Protein AF-A0A964G4H8-F1 (afdb_monomer_lite)

Foldseek 3Di:
DDDDDDDDDDDDDDDDDDDDDDDDDDDDDDDDDDDDDDPDDDPDPPPPPPDPPVVVVVVVVVVVVQVLQLLLLVLLVCLQVVLQVDGPVVDPDDSVSSNVVVCCLCPVDPVSVVVNVVLVVVLVVVLVVVLVVVVVVVVVVVVVVVVVVVVVVVVPPDDDPVPVVPVVVVVVVVPCPPDCVVVVVSVVVSVCSSVVSSSVSSNVSSNVNSNVLSLCCLAPPHPFDFDDDDADPVQDQDAADPVDRVDQDDSPPDDDDDAPVVVVVRSVDDCQDDDDPPWGFTKGFPDDDPQKTKIWTRDTPVLSVDSSRGTKIWIWGNDPVSRIDTDIDDDHDDPDD

Structure (mmCIF, N/CA/C/O backbone):
data_AF-A0A964G4H8-F1
#
_entry.id   AF-A0A964G4H8-F1
#
loop_
_atom_site.group_PDB
_atom_site.id
_atom_site.type_symbol
_atom_site.label_atom_id
_atom_site.label_alt_id
_atom_site.label_comp_id
_atom_site.label_asym_id
_atom_site.label_entity_id
_atom_site.label_seq_id
_atom_site.pdbx_PDB_ins_code
_atom_site.Cartn_x
_atom_site.Cartn_y
_atom_site.Cartn_z
_atom_site.occupancy
_atom_site.B_iso_or_equiv
_atom_site.auth_seq_id
_atom_site.auth_comp_id
_atom_site.auth_asym_id
_atom_site.auth_atom_id
_atom_site.pdbx_PDB_model_num
ATOM 1 N N . MET A 1 1 ? -18.148 -53.400 -37.994 1.00 43.09 1 MET A N 1
ATOM 2 C CA . MET A 1 1 ? -17.231 -53.267 -39.145 1.00 43.09 1 MET A CA 1
ATOM 3 C C . MET A 1 1 ? -17.940 -52.413 -40.179 1.00 43.09 1 MET A C 1
ATOM 5 O O . MET A 1 1 ? -18.846 -52.897 -40.838 1.00 43.09 1 MET A O 1
ATOM 9 N N . THR A 1 2 ? -17.625 -51.124 -40.214 1.00 41.38 2 THR A N 1
ATOM 10 C CA . THR A 1 2 ? -18.296 -50.111 -41.040 1.00 41.38 2 THR A CA 1
ATOM 11 C C . THR A 1 2 ? -17.254 -49.533 -41.990 1.00 41.38 2 THR A C 1
ATOM 13 O O . THR A 1 2 ? -16.247 -48.987 -41.548 1.00 41.38 2 THR A O 1
ATOM 16 N N . ALA A 1 3 ? -17.458 -49.755 -43.289 1.00 43.81 3 ALA A N 1
ATOM 17 C CA . ALA A 1 3 ? -16.553 -49.353 -44.357 1.00 43.81 3 ALA A CA 1
ATOM 18 C C . ALA A 1 3 ? -16.716 -47.858 -44.678 1.00 43.81 3 ALA A C 1
ATOM 20 O O . ALA A 1 3 ? -17.837 -47.372 -44.819 1.00 43.81 3 ALA A O 1
ATOM 21 N N . PHE A 1 4 ? -15.598 -47.142 -44.800 1.00 47.53 4 PHE A N 1
ATOM 22 C CA . PHE A 1 4 ? -15.561 -45.757 -45.272 1.00 47.53 4 PHE A CA 1
ATOM 23 C C . PHE A 1 4 ? -15.594 -45.717 -46.810 1.00 47.53 4 PHE A C 1
ATOM 25 O O . PHE A 1 4 ? -14.901 -46.521 -47.438 1.00 47.53 4 PHE A O 1
ATOM 32 N N . PRO A 1 5 ? -16.350 -44.797 -47.438 1.00 59.66 5 PRO A N 1
ATOM 33 C CA . PRO A 1 5 ? -16.349 -44.650 -48.887 1.00 59.66 5 PRO A CA 1
ATOM 34 C C . PRO A 1 5 ? -15.117 -43.875 -49.380 1.00 59.66 5 PRO A C 1
ATOM 36 O O . PRO A 1 5 ? -14.653 -42.918 -48.760 1.00 59.66 5 PRO A O 1
ATOM 39 N N . GLN A 1 6 ? -14.602 -44.319 -50.523 1.00 55.12 6 GLN A N 1
ATOM 40 C CA . GLN A 1 6 ? -13.431 -43.794 -51.221 1.00 55.12 6 GLN A CA 1
ATOM 41 C C . GLN A 1 6 ? -13.786 -42.511 -52.008 1.00 55.12 6 GLN A C 1
ATOM 43 O O . GLN A 1 6 ? -14.825 -42.494 -52.669 1.00 55.12 6 GLN A O 1
ATOM 48 N N . PRO A 1 7 ? -12.956 -41.449 -51.989 1.00 61.34 7 PRO A N 1
ATOM 49 C CA . PRO A 1 7 ? -13.223 -40.237 -52.759 1.00 61.34 7 PRO A CA 1
ATOM 50 C C . PRO A 1 7 ? -12.843 -40.374 -54.242 1.00 61.34 7 PRO A C 1
ATOM 52 O O . PRO A 1 7 ? -11.805 -40.934 -54.598 1.00 61.34 7 PRO A O 1
ATOM 55 N N . THR A 1 8 ? -13.704 -39.830 -55.101 1.00 62.97 8 THR A N 1
ATOM 56 C CA . THR A 1 8 ? -13.590 -39.780 -56.567 1.00 62.97 8 THR A CA 1
ATOM 57 C C . THR A 1 8 ? -12.589 -38.700 -57.015 1.00 62.97 8 THR A C 1
ATOM 59 O O . THR A 1 8 ? -12.595 -37.607 -56.445 1.00 62.97 8 THR A O 1
ATOM 62 N N . PRO A 1 9 ? -11.749 -38.941 -58.041 1.00 60.59 9 PRO A N 1
ATOM 63 C CA . PRO A 1 9 ? -10.803 -37.941 -58.539 1.00 60.59 9 PRO A CA 1
ATOM 64 C C . PRO A 1 9 ? -11.481 -36.807 -59.327 1.00 60.59 9 PRO A C 1
ATOM 66 O O . PRO A 1 9 ? -12.397 -37.026 -60.119 1.00 60.59 9 PRO A O 1
ATOM 69 N N . GLN A 1 10 ? -10.988 -35.587 -59.110 1.00 60.78 10 GLN A N 1
ATOM 70 C CA . GLN A 1 10 ? -11.439 -34.342 -59.737 1.00 60.78 10 GLN A CA 1
ATOM 71 C C . GLN A 1 10 ? -10.774 -34.143 -61.121 1.00 60.78 10 GLN A C 1
ATOM 73 O O . GLN A 1 10 ? -9.568 -34.371 -61.242 1.00 60.78 10 GLN A O 1
ATOM 78 N N . PRO A 1 11 ? -11.509 -33.710 -62.167 1.00 60.38 11 PRO A N 1
ATOM 79 C CA . PRO A 1 11 ? -10.955 -33.544 -63.511 1.00 60.38 11 PRO A CA 1
ATOM 80 C C . PRO A 1 11 ? -10.082 -32.287 -63.655 1.00 60.38 11 PRO A C 1
ATOM 82 O O . PRO A 1 11 ? -10.384 -31.220 -63.119 1.00 60.38 11 PRO A O 1
ATOM 85 N N . THR A 1 12 ? -8.993 -32.429 -64.412 1.00 64.25 12 THR A N 1
ATOM 86 C CA . THR A 1 12 ? -8.020 -31.379 -64.747 1.00 64.25 12 THR A CA 1
ATOM 87 C C . THR A 1 12 ? -8.597 -30.398 -65.782 1.00 64.25 12 THR A C 1
ATOM 89 O O . THR A 1 12 ? -9.190 -30.852 -66.762 1.00 64.25 12 THR A O 1
ATOM 92 N N . PRO A 1 13 ? -8.428 -29.071 -65.621 1.00 63.78 13 PRO A N 1
ATOM 93 C CA . PRO A 1 13 ? -8.881 -28.104 -66.618 1.00 63.78 13 PRO A CA 1
ATOM 94 C C . PRO A 1 13 ? -7.993 -28.107 -67.882 1.00 63.78 13 PRO A C 1
ATOM 96 O O . PRO A 1 13 ? -6.787 -28.352 -67.784 1.00 63.78 13 PRO A O 1
ATOM 99 N N . PRO A 1 14 ? -8.569 -27.828 -69.068 1.00 67.31 14 PRO A N 1
ATOM 100 C CA . PRO A 1 14 ? -7.847 -27.820 -70.338 1.00 67.31 14 PRO A CA 1
ATOM 101 C C . PRO A 1 14 ? -6.932 -26.588 -70.502 1.00 67.31 14 PRO A C 1
ATOM 103 O O . PRO A 1 14 ? -7.185 -25.543 -69.898 1.00 67.31 14 PRO A O 1
ATOM 106 N N . PRO A 1 15 ? -5.877 -26.690 -71.334 1.00 63.66 15 PRO A N 1
ATOM 107 C CA . PRO A 1 15 ? -4.896 -25.627 -71.529 1.00 63.66 15 PRO A CA 1
ATOM 108 C C . PRO A 1 15 ? -5.442 -24.443 -72.342 1.00 63.66 15 PRO A C 1
ATOM 110 O O . PRO A 1 15 ? -6.156 -24.610 -73.331 1.00 63.66 15 PRO A O 1
ATOM 113 N N . THR A 1 16 ? -5.049 -23.237 -71.932 1.00 61.00 16 THR A N 1
ATOM 114 C CA . THR A 1 16 ? -5.379 -21.958 -72.576 1.00 61.00 16 THR A CA 1
ATOM 115 C C . THR A 1 16 ? -4.636 -21.794 -73.914 1.00 61.00 16 THR A C 1
ATOM 117 O O . THR A 1 16 ? -3.432 -22.058 -73.963 1.00 61.00 16 THR A O 1
ATOM 120 N N . PRO A 1 17 ? -5.297 -21.337 -74.997 1.00 65.00 17 PRO A N 1
ATOM 121 C CA . PRO A 1 17 ? -4.647 -21.117 -76.289 1.00 65.00 17 PRO A CA 1
ATOM 122 C C . PRO A 1 17 ? -3.724 -19.879 -76.295 1.00 65.00 17 PRO A C 1
ATOM 124 O O . PRO A 1 17 ? -3.947 -18.936 -75.531 1.00 65.00 17 PRO A O 1
ATOM 127 N N . PRO A 1 18 ? -2.691 -19.862 -77.161 1.00 63.22 18 PRO A N 1
ATOM 128 C CA . PRO A 1 18 ? -1.732 -18.764 -77.254 1.00 63.22 18 PRO A CA 1
ATOM 129 C C . PRO A 1 18 ? -2.338 -17.509 -77.912 1.00 63.22 18 PRO A C 1
ATOM 131 O O . PRO A 1 18 ? -3.202 -17.630 -78.784 1.00 63.22 18 PRO A O 1
ATOM 134 N N . PRO A 1 19 ? -1.883 -16.299 -77.535 1.00 60.91 19 PRO A N 1
ATOM 135 C CA . PRO A 1 19 ? -2.409 -15.053 -78.082 1.00 60.91 19 PRO A CA 1
ATOM 136 C C . PRO A 1 19 ? -1.949 -14.804 -79.527 1.00 60.91 19 PRO A C 1
ATOM 138 O O . PRO A 1 19 ? -0.783 -14.985 -79.880 1.00 60.91 19 PRO A O 1
ATOM 141 N N . THR A 1 20 ? -2.893 -14.348 -80.350 1.00 56.66 20 THR A N 1
ATOM 142 C CA . THR A 1 20 ? -2.717 -13.951 -81.753 1.00 56.66 20 THR A CA 1
ATOM 143 C C . THR A 1 20 ? -1.857 -12.678 -81.877 1.00 56.66 20 THR A C 1
ATOM 145 O O . THR A 1 20 ? -2.058 -11.748 -81.094 1.00 56.66 20 THR A O 1
ATOM 148 N N . PRO A 1 21 ? -0.938 -12.569 -82.859 1.00 53.28 21 PRO A N 1
ATOM 149 C CA . PRO A 1 21 ? -0.138 -11.361 -83.070 1.00 53.28 21 PRO A CA 1
ATOM 150 C C . PRO A 1 21 ? -0.993 -10.184 -83.559 1.00 53.28 21 PRO A C 1
ATOM 152 O O . PRO A 1 21 ? -1.740 -10.307 -84.530 1.00 53.28 21 PRO A O 1
ATOM 155 N N . GLN A 1 22 ? -0.856 -9.031 -82.906 1.00 55.59 22 GLN A N 1
ATOM 156 C CA . GLN A 1 22 ? -1.523 -7.788 -83.292 1.00 55.59 22 GLN A CA 1
ATOM 157 C C . GLN A 1 22 ? -0.728 -7.063 -84.407 1.00 55.59 22 GLN A C 1
ATOM 159 O O . GLN A 1 22 ? 0.499 -6.994 -84.308 1.00 55.59 22 GLN A O 1
ATOM 164 N N . PRO A 1 23 ? -1.375 -6.512 -85.458 1.00 50.28 23 PRO A N 1
ATOM 165 C CA . PRO A 1 23 ? -0.684 -5.828 -86.556 1.00 50.28 23 PRO A CA 1
ATOM 166 C C . PRO A 1 23 ? -0.070 -4.486 -86.134 1.00 50.28 23 PRO A C 1
ATOM 168 O O . PRO A 1 23 ? -0.660 -3.737 -85.354 1.00 50.28 23 PRO A O 1
ATOM 171 N N . ALA A 1 24 ? 1.095 -4.164 -86.701 1.00 51.47 24 ALA A N 1
ATOM 172 C CA . ALA A 1 24 ? 1.777 -2.888 -86.500 1.00 51.47 24 ALA A CA 1
ATOM 173 C C . ALA A 1 24 ? 1.015 -1.719 -87.169 1.00 51.47 24 ALA A C 1
ATOM 175 O O . ALA A 1 24 ? 0.569 -1.865 -88.311 1.00 51.47 24 ALA A O 1
ATOM 176 N N . PRO A 1 25 ? 0.881 -0.555 -86.505 1.00 58.12 25 PRO A N 1
ATOM 177 C CA . PRO A 1 25 ? 0.281 0.631 -87.109 1.00 58.12 25 PRO A CA 1
ATOM 178 C C . PRO A 1 25 ? 1.231 1.315 -88.121 1.00 58.12 25 PRO A C 1
ATOM 180 O O . PRO A 1 25 ? 2.452 1.254 -87.956 1.00 58.12 25 PRO A O 1
ATOM 183 N N . PRO A 1 26 ? 0.690 1.975 -89.166 1.00 53.94 26 PRO A N 1
ATOM 184 C CA . PRO A 1 26 ? 1.475 2.635 -90.211 1.00 53.94 26 PRO A CA 1
ATOM 185 C C . PRO A 1 26 ? 2.136 3.941 -89.720 1.00 53.94 26 PRO A C 1
ATOM 187 O O . PRO A 1 26 ? 1.652 4.558 -88.767 1.00 53.94 26 PRO A O 1
ATOM 190 N N . PRO A 1 27 ? 3.225 4.398 -90.371 1.00 45.75 27 PRO A N 1
ATOM 191 C CA . PRO A 1 27 ? 3.932 5.612 -89.976 1.00 45.75 27 PRO A CA 1
ATOM 192 C C . PRO A 1 27 ? 3.148 6.851 -90.425 1.00 45.75 27 PRO A C 1
ATOM 194 O O . PRO A 1 27 ? 2.775 6.956 -91.592 1.00 45.75 27 PRO A O 1
ATOM 197 N N . ASN A 1 28 ? 2.921 7.800 -89.512 1.00 39.62 28 ASN A N 1
ATOM 198 C CA . ASN A 1 28 ? 2.293 9.085 -89.834 1.00 39.62 28 ASN A CA 1
ATOM 199 C C . ASN A 1 28 ? 3.331 10.235 -89.787 1.00 39.62 28 ASN A C 1
ATOM 201 O O . ASN A 1 28 ? 4.285 10.142 -89.009 1.00 39.62 28 ASN A O 1
ATOM 205 N N . PRO A 1 29 ? 3.186 11.290 -90.619 1.00 42.12 29 PRO A N 1
ATOM 206 C CA . PRO A 1 29 ? 4.261 12.203 -91.003 1.00 42.12 29 PRO A CA 1
ATOM 207 C C . PRO A 1 29 ? 4.750 13.140 -89.902 1.00 42.12 29 PRO A C 1
ATOM 209 O O . PRO A 1 29 ? 4.007 13.598 -89.038 1.00 42.12 29 PRO A O 1
ATOM 212 N N . GLN A 1 30 ? 6.024 13.485 -90.044 1.00 44.84 30 GLN A N 1
ATOM 213 C CA . GLN A 1 30 ? 6.805 14.411 -89.239 1.00 44.84 30 GLN A CA 1
ATOM 214 C C . GLN A 1 30 ? 6.393 15.879 -89.484 1.00 44.84 30 GLN A C 1
ATOM 216 O O . GLN A 1 30 ? 6.485 16.344 -90.622 1.00 44.84 30 GLN A O 1
ATOM 221 N N . PRO A 1 31 ? 6.021 16.653 -88.446 1.00 43.47 31 PRO A N 1
ATOM 222 C CA . PRO A 1 31 ? 5.976 18.109 -88.522 1.00 43.47 31 PRO A CA 1
ATOM 223 C C . PRO A 1 31 ? 7.329 18.694 -88.096 1.00 43.47 31 PRO A C 1
ATOM 225 O O . PRO A 1 31 ? 7.793 18.508 -86.971 1.00 43.47 31 PRO A O 1
ATOM 228 N N . THR A 1 32 ? 7.974 19.412 -89.009 1.00 43.31 32 THR A N 1
ATOM 229 C CA . THR A 1 32 ? 9.133 20.268 -88.743 1.00 43.31 32 THR A CA 1
ATOM 230 C C . THR A 1 32 ? 8.711 21.510 -87.961 1.00 43.31 32 THR A C 1
ATOM 232 O O . THR A 1 32 ? 8.090 22.401 -88.535 1.00 43.31 32 THR A O 1
ATOM 235 N N . THR A 1 33 ? 9.119 21.617 -86.696 1.00 38.72 33 THR A N 1
ATOM 236 C CA . THR A 1 33 ? 9.224 22.904 -85.984 1.00 38.72 33 THR A CA 1
ATOM 237 C C . THR A 1 33 ? 10.392 22.881 -84.990 1.00 38.72 33 THR A C 1
ATOM 239 O O . THR A 1 33 ? 10.718 21.812 -84.470 1.00 38.72 33 THR A O 1
ATOM 242 N N . PRO A 1 34 ? 11.066 24.024 -84.757 1.00 40.84 34 PRO A N 1
ATOM 243 C CA . PRO A 1 34 ? 12.399 24.073 -84.167 1.00 40.84 34 PRO A CA 1
ATOM 244 C C . PRO A 1 34 ? 12.377 23.847 -82.655 1.00 40.84 34 PRO A C 1
ATOM 246 O O . PRO A 1 34 ? 11.532 24.374 -81.940 1.00 40.84 34 PRO A O 1
ATOM 249 N N . ASN A 1 35 ? 13.368 23.085 -82.209 1.00 43.56 35 ASN A N 1
ATOM 250 C CA . ASN A 1 35 ? 13.693 22.685 -80.846 1.00 43.56 35 ASN A CA 1
ATOM 251 C C . ASN A 1 35 ? 13.830 23.862 -79.851 1.00 43.56 35 ASN A C 1
ATOM 253 O O . ASN A 1 35 ? 14.761 24.658 -79.998 1.00 43.56 35 ASN A O 1
ATOM 257 N N . PRO A 1 36 ? 13.025 23.918 -78.773 1.00 41.53 36 PRO A N 1
ATOM 258 C CA . PRO A 1 36 ? 13.422 24.516 -77.512 1.00 41.53 36 PRO A CA 1
ATOM 259 C C . PRO A 1 36 ? 13.819 23.402 -76.530 1.00 41.53 36 PRO A C 1
ATOM 261 O O . PRO A 1 36 ? 13.024 22.550 -76.141 1.00 41.53 36 PRO A O 1
ATOM 264 N N . GLN A 1 37 ? 15.087 23.436 -76.145 1.00 44.84 37 GLN A N 1
ATOM 265 C CA . GLN A 1 37 ? 15.737 22.643 -75.106 1.00 44.84 37 GLN A CA 1
ATOM 266 C C . GLN A 1 37 ? 14.844 22.400 -73.863 1.00 44.84 37 GLN A C 1
ATOM 268 O O . GLN A 1 37 ? 14.446 23.369 -73.213 1.00 44.84 37 GLN A O 1
ATOM 273 N N . PRO A 1 38 ? 14.570 21.143 -73.455 1.00 42.31 38 PRO A N 1
ATOM 274 C CA . PRO A 1 38 ? 13.900 20.875 -72.188 1.00 42.31 38 PRO A CA 1
ATOM 275 C C . PRO A 1 38 ? 14.913 20.950 -71.039 1.00 42.31 38 PRO A C 1
ATOM 277 O O . PRO A 1 38 ? 15.735 20.055 -70.848 1.00 42.31 38 PRO A O 1
ATOM 280 N N . THR A 1 39 ? 14.847 22.003 -70.227 1.00 43.06 39 THR A N 1
ATOM 281 C CA . THR A 1 39 ? 15.345 21.954 -68.847 1.00 43.06 39 THR A CA 1
ATOM 282 C C . THR A 1 39 ? 14.354 21.152 -68.009 1.00 43.06 39 THR A C 1
ATOM 284 O O . THR A 1 39 ? 13.445 21.718 -67.407 1.00 43.06 39 THR A O 1
ATOM 287 N N . THR A 1 40 ? 14.490 19.828 -67.981 1.00 38.97 40 THR A N 1
ATOM 288 C CA . THR A 1 40 ? 13.854 18.998 -66.949 1.00 38.97 40 THR A CA 1
ATOM 289 C C . THR A 1 40 ? 14.626 19.158 -65.638 1.00 38.97 40 THR A C 1
ATOM 291 O O . THR A 1 40 ? 15.806 18.798 -65.597 1.00 38.97 40 THR A O 1
ATOM 294 N N . PRO A 1 41 ? 14.008 19.651 -64.549 1.00 43.59 41 PRO A N 1
ATOM 295 C CA . PRO A 1 41 ? 14.555 19.470 -63.216 1.00 43.59 41 PRO A CA 1
ATOM 296 C C . PRO A 1 41 ? 14.484 17.977 -62.897 1.00 43.59 41 PRO A C 1
ATOM 298 O O . PRO A 1 41 ? 13.420 17.364 -62.963 1.00 43.59 41 PRO A O 1
ATOM 301 N N . ASN A 1 42 ? 15.629 17.389 -62.574 1.00 41.16 42 ASN A N 1
ATOM 302 C CA . ASN A 1 42 ? 15.718 16.060 -61.991 1.00 41.16 42 ASN A CA 1
ATOM 303 C C . ASN A 1 42 ? 14.831 16.018 -60.724 1.00 41.16 42 ASN A C 1
ATOM 305 O O . ASN A 1 42 ? 15.093 16.812 -59.816 1.00 41.16 42 ASN A O 1
ATOM 309 N N . PRO A 1 43 ? 13.793 15.165 -60.613 1.00 45.44 43 PRO A N 1
ATOM 310 C CA . PRO A 1 43 ? 13.090 15.003 -59.352 1.00 45.44 43 PRO A CA 1
ATOM 311 C C . PRO A 1 43 ? 14.028 14.258 -58.404 1.00 45.44 43 PRO A C 1
ATOM 313 O O . PRO A 1 43 ? 14.175 13.038 -58.441 1.00 45.44 43 PRO A O 1
ATOM 316 N N . GLN A 1 44 ? 14.714 15.028 -57.569 1.00 48.09 44 GLN A N 1
ATOM 317 C CA . GLN A 1 44 ? 15.405 14.524 -56.397 1.00 48.09 44 GLN A CA 1
ATOM 318 C C . GLN A 1 44 ? 14.378 13.717 -55.581 1.00 48.09 44 GLN A C 1
ATOM 320 O O . GLN A 1 44 ? 13.290 14.242 -55.333 1.00 48.09 44 GLN A O 1
ATOM 325 N N . PRO A 1 45 ? 14.651 12.460 -55.186 1.00 46.00 45 PRO A N 1
ATOM 326 C CA . PRO A 1 45 ? 13.729 11.724 -54.337 1.00 46.00 45 PRO A CA 1
ATOM 327 C C . PRO A 1 45 ? 13.610 12.487 -53.020 1.00 46.00 45 PRO A C 1
ATOM 329 O O . PRO A 1 45 ? 14.538 12.514 -52.211 1.00 46.00 45 PRO A O 1
ATOM 332 N N . THR A 1 46 ? 12.476 13.150 -52.820 1.00 45.88 46 THR A N 1
ATOM 333 C CA . THR A 1 46 ? 12.060 13.649 -51.520 1.00 45.88 46 THR A CA 1
ATOM 334 C C . THR A 1 46 ? 11.876 12.425 -50.639 1.00 45.88 46 THR A C 1
ATOM 336 O O . THR A 1 46 ? 10.852 11.750 -50.681 1.00 45.88 46 THR A O 1
ATOM 339 N N . THR A 1 47 ? 12.901 12.103 -49.847 1.00 46.78 47 THR A N 1
ATOM 340 C CA . THR A 1 47 ? 12.723 11.327 -48.620 1.00 46.78 47 THR A CA 1
ATOM 341 C C . THR A 1 47 ? 11.519 11.928 -47.902 1.00 46.78 47 THR A C 1
ATOM 343 O O . THR A 1 47 ? 11.581 13.122 -47.587 1.00 46.78 47 THR A O 1
ATOM 346 N N . PRO A 1 48 ? 10.423 11.175 -47.684 1.00 50.12 48 PRO A N 1
ATOM 347 C CA . PRO A 1 48 ? 9.313 11.673 -46.897 1.00 50.12 48 PRO A CA 1
ATOM 348 C C . PRO A 1 48 ? 9.901 12.057 -45.549 1.00 50.12 48 PRO A C 1
ATOM 350 O O . PRO A 1 48 ? 10.456 11.210 -44.847 1.00 50.12 48 PRO A O 1
ATOM 353 N N . ASN A 1 49 ? 9.869 13.347 -45.234 1.00 51.56 49 ASN A N 1
ATOM 354 C CA . ASN A 1 49 ? 10.140 13.797 -43.885 1.00 51.56 49 ASN A CA 1
ATOM 355 C C . ASN A 1 49 ? 9.081 13.092 -43.025 1.00 51.56 49 ASN A C 1
ATOM 357 O O . ASN A 1 49 ? 7.897 13.293 -43.306 1.00 51.56 49 ASN A O 1
ATOM 361 N N . PRO A 1 50 ? 9.445 12.190 -42.097 1.00 61.44 50 PRO A N 1
ATOM 362 C CA . PRO A 1 50 ? 8.447 11.505 -41.298 1.00 61.44 50 PRO A CA 1
ATOM 363 C C . PRO A 1 50 ? 7.695 12.584 -40.528 1.00 61.44 50 PRO A C 1
ATOM 365 O O . PRO A 1 50 ? 8.286 13.277 -39.697 1.00 61.44 50 PRO A O 1
ATOM 368 N N . GLU A 1 51 ? 6.418 12.780 -40.853 1.00 59.84 51 GLU A N 1
ATOM 369 C CA . GLU A 1 51 ? 5.578 13.684 -40.084 1.00 59.84 51 GLU A CA 1
ATOM 370 C C . GLU A 1 51 ? 5.675 13.257 -38.616 1.00 59.84 51 GLU A C 1
ATOM 372 O O . GLU A 1 51 ? 5.575 12.059 -38.315 1.00 59.84 51 GLU A O 1
ATOM 377 N N . PRO A 1 52 ? 5.951 14.190 -37.690 1.00 62.44 52 PRO A N 1
ATOM 378 C CA . PRO A 1 52 ? 6.060 13.836 -36.291 1.00 62.44 52 PRO A CA 1
ATOM 379 C C . PRO A 1 52 ? 4.718 13.240 -35.859 1.00 62.44 52 PRO A C 1
ATOM 381 O O . PRO A 1 52 ? 3.690 13.914 -35.873 1.00 62.44 52 PRO A O 1
ATOM 384 N N . ASN A 1 53 ? 4.723 11.957 -35.489 1.00 78.69 53 ASN A N 1
ATOM 385 C CA . ASN A 1 53 ? 3.552 11.248 -34.980 1.00 78.69 53 ASN A CA 1
ATOM 386 C C . ASN A 1 53 ? 3.251 11.724 -33.549 1.00 78.69 53 ASN A C 1
ATOM 388 O O . ASN A 1 53 ? 3.480 11.021 -32.565 1.00 78.69 53 ASN A O 1
ATOM 392 N N . ILE A 1 54 ? 2.800 12.974 -33.435 1.00 80.19 54 ILE A N 1
ATOM 393 C CA . ILE A 1 54 ? 2.559 13.669 -32.168 1.00 80.19 54 ILE A CA 1
ATOM 394 C C . ILE A 1 54 ? 1.493 12.927 -31.361 1.00 80.19 54 ILE A C 1
ATOM 396 O O . ILE A 1 54 ? 1.654 12.757 -30.155 1.00 80.19 54 ILE A O 1
ATOM 400 N N . LEU A 1 55 ? 0.442 12.429 -32.022 1.00 76.94 55 LEU A N 1
ATOM 401 C CA . LEU A 1 55 ? -0.644 11.709 -31.361 1.00 76.94 55 LEU A CA 1
ATOM 402 C C . LEU A 1 55 ? -0.181 10.352 -30.813 1.00 76.94 55 LEU A C 1
ATOM 404 O O . LEU A 1 55 ? -0.505 10.011 -29.678 1.00 76.94 55 LEU A O 1
ATOM 408 N N . GLY A 1 56 ? 0.627 9.611 -31.579 1.00 77.31 56 GLY A N 1
ATOM 409 C CA . GLY A 1 56 ? 1.235 8.361 -31.119 1.00 77.31 56 GLY A CA 1
ATOM 410 C C . GLY A 1 56 ? 2.198 8.575 -29.949 1.00 77.31 56 GLY A C 1
ATOM 411 O O . GLY A 1 56 ? 2.127 7.855 -28.954 1.00 77.31 56 GLY A O 1
ATOM 412 N N . ASN A 1 57 ? 3.039 9.610 -30.016 1.00 82.12 57 ASN A N 1
ATOM 413 C CA . ASN A 1 57 ? 3.956 9.960 -28.928 1.00 82.12 57 ASN A CA 1
ATOM 414 C C . ASN A 1 57 ? 3.198 10.381 -27.663 1.00 82.12 57 ASN A C 1
ATOM 416 O O . ASN A 1 57 ? 3.538 9.947 -26.564 1.00 82.12 57 ASN A O 1
ATOM 420 N N . PHE A 1 58 ? 2.143 11.182 -27.812 1.00 82.12 58 PHE A N 1
ATOM 421 C CA . PHE A 1 58 ? 1.297 11.591 -26.697 1.00 82.12 58 PHE A CA 1
ATOM 422 C C . PHE A 1 58 ? 0.595 10.392 -26.051 1.00 82.12 58 PHE A C 1
ATOM 424 O O . PHE A 1 58 ? 0.682 10.219 -24.838 1.00 82.12 58 PHE A O 1
ATOM 431 N N . ALA A 1 59 ? -0.027 9.516 -26.847 1.00 85.88 59 ALA A N 1
ATOM 432 C CA . ALA A 1 59 ? -0.670 8.302 -26.347 1.00 85.88 59 ALA A CA 1
ATOM 433 C C . ALA A 1 59 ? 0.322 7.379 -25.621 1.00 85.88 59 ALA A C 1
ATOM 435 O O . ALA A 1 59 ? -0.001 6.837 -24.565 1.00 85.88 59 ALA A O 1
ATOM 436 N N . SER A 1 60 ? 1.549 7.250 -26.136 1.00 85.31 60 SER A N 1
ATOM 437 C CA . SER A 1 60 ? 2.614 6.481 -25.485 1.00 85.31 60 SER A CA 1
ATOM 438 C C . SER A 1 60 ? 3.009 7.072 -24.131 1.00 85.31 60 SER A C 1
ATOM 440 O O . SER A 1 60 ? 3.167 6.329 -23.164 1.00 85.31 60 SER A O 1
ATOM 442 N N . ILE A 1 61 ? 3.160 8.397 -24.039 1.00 86.38 61 ILE A N 1
ATOM 443 C CA . ILE A 1 61 ? 3.499 9.078 -22.782 1.00 86.38 61 ILE A CA 1
ATOM 444 C C . ILE A 1 61 ? 2.366 8.914 -21.769 1.00 86.38 61 ILE A C 1
ATOM 446 O O . ILE A 1 61 ? 2.621 8.564 -20.619 1.00 86.38 61 ILE A O 1
ATOM 450 N N . VAL A 1 62 ? 1.116 9.117 -22.193 1.00 88.75 62 VAL A N 1
ATOM 451 C CA . VAL A 1 62 ? -0.061 8.962 -21.329 1.00 88.75 62 VAL A CA 1
ATOM 452 C C . VAL A 1 62 ? -0.206 7.516 -20.852 1.00 88.75 62 VAL A C 1
ATOM 454 O O . VAL A 1 62 ? -0.451 7.294 -19.669 1.00 88.75 62 VAL A O 1
ATOM 457 N N . GLY A 1 63 ? -0.002 6.529 -21.727 1.00 91.19 63 GLY A N 1
ATOM 458 C CA . GLY A 1 63 ? -0.050 5.112 -21.362 1.00 91.19 63 GLY A CA 1
ATOM 459 C C . GLY A 1 63 ? 1.041 4.721 -20.363 1.00 91.19 63 GLY A C 1
ATOM 460 O O . GLY A 1 63 ? 0.767 4.032 -19.375 1.00 91.19 63 GLY A O 1
ATOM 461 N N . LEU A 1 64 ? 2.269 5.206 -20.570 1.00 89.81 64 LEU A N 1
ATOM 462 C CA . LEU A 1 64 ? 3.384 4.967 -19.654 1.00 89.81 64 LEU A CA 1
ATOM 463 C C . LEU A 1 64 ? 3.142 5.641 -18.300 1.00 89.81 64 LEU A C 1
ATOM 465 O O . LEU A 1 64 ? 3.336 5.009 -17.262 1.00 89.81 64 LEU A O 1
ATOM 469 N N . LEU A 1 65 ? 2.651 6.883 -18.301 1.00 89.81 65 LEU A N 1
ATOM 470 C CA . LEU A 1 65 ? 2.285 7.602 -17.084 1.00 89.81 65 LEU A CA 1
ATOM 471 C C . LEU A 1 65 ? 1.167 6.880 -16.327 1.00 89.81 65 LEU A C 1
ATOM 473 O O . LEU A 1 65 ? 1.302 6.643 -15.132 1.00 89.81 65 LEU A O 1
ATOM 477 N N . GLY A 1 66 ? 0.096 6.475 -17.012 1.00 92.06 66 GLY A N 1
ATOM 478 C CA . GLY A 1 66 ? -1.006 5.727 -16.408 1.00 92.06 66 GLY A CA 1
ATOM 479 C C . GLY A 1 66 ? -0.531 4.422 -15.768 1.00 92.06 66 GLY A C 1
ATOM 480 O O . GLY A 1 66 ? -0.876 4.135 -14.624 1.00 92.06 66 GLY A O 1
ATOM 481 N N . THR A 1 67 ? 0.336 3.679 -16.458 1.00 92.88 67 THR A N 1
ATOM 482 C CA . THR A 1 67 ? 0.931 2.441 -15.931 1.00 92.88 67 THR A CA 1
ATOM 483 C C . THR A 1 67 ? 1.789 2.711 -14.694 1.00 92.88 67 THR A C 1
ATOM 485 O O . THR A 1 67 ? 1.653 2.021 -13.683 1.00 92.88 67 THR A O 1
ATOM 488 N N . ALA A 1 68 ? 2.641 3.739 -14.740 1.00 92.50 68 ALA A N 1
ATOM 489 C CA . ALA A 1 68 ? 3.491 4.126 -13.619 1.00 92.50 68 ALA A CA 1
ATOM 490 C C . ALA A 1 68 ? 2.669 4.561 -12.395 1.00 92.50 68 ALA A C 1
ATOM 492 O O . ALA A 1 68 ? 2.969 4.148 -11.273 1.00 92.50 68 ALA A O 1
ATOM 493 N N . LEU A 1 69 ? 1.608 5.346 -12.605 1.00 93.75 69 LEU A N 1
ATOM 494 C CA . LEU A 1 69 ? 0.694 5.771 -11.546 1.00 93.75 69 LEU A CA 1
ATOM 495 C C . LEU A 1 69 ? -0.030 4.567 -10.941 1.00 93.75 69 LEU A C 1
ATOM 497 O O . LEU A 1 69 ? 0.034 4.378 -9.730 1.00 93.75 69 LEU A O 1
ATOM 501 N N . PHE A 1 70 ? -0.632 3.707 -11.764 1.00 94.81 70 PHE A N 1
ATOM 502 C CA . PHE A 1 70 ? -1.314 2.509 -11.275 1.00 94.81 70 PHE A CA 1
ATOM 503 C C . PHE A 1 70 ? -0.386 1.628 -10.430 1.00 94.81 70 PHE A C 1
ATOM 505 O O . PHE A 1 70 ? -0.736 1.237 -9.317 1.00 94.81 70 PHE A O 1
ATOM 512 N N . PHE A 1 71 ? 0.830 1.368 -10.919 1.00 94.50 71 PHE A N 1
ATOM 513 C CA . PHE A 1 71 ? 1.816 0.562 -10.202 1.00 94.50 71 PHE A CA 1
ATOM 514 C C . PHE A 1 71 ? 2.239 1.214 -8.877 1.00 94.50 71 PHE A C 1
ATOM 516 O O . PHE A 1 71 ? 2.328 0.539 -7.852 1.00 94.50 71 PHE A O 1
ATOM 523 N N . THR A 1 72 ? 2.420 2.537 -8.864 1.00 95.94 72 THR A N 1
ATOM 524 C CA . THR A 1 72 ? 2.709 3.305 -7.642 1.00 95.94 72 THR A CA 1
ATOM 525 C C . THR A 1 72 ? 1.585 3.147 -6.619 1.00 95.94 72 THR A C 1
ATOM 527 O O . THR A 1 72 ? 1.844 2.842 -5.455 1.00 95.94 72 THR A O 1
ATOM 530 N N . GLY A 1 73 ? 0.328 3.302 -7.039 1.00 95.88 73 GLY A N 1
ATOM 531 C CA . GLY A 1 73 ? -0.821 3.169 -6.147 1.00 95.88 73 GLY A CA 1
ATOM 532 C C . GLY A 1 73 ? -1.006 1.745 -5.641 1.00 95.88 73 GLY A C 1
ATOM 533 O O . GLY A 1 73 ? -1.347 1.544 -4.475 1.00 95.88 73 GLY A O 1
ATOM 534 N N . TRP A 1 74 ? -0.710 0.755 -6.486 1.00 95.56 74 TRP A N 1
ATOM 535 C CA . TRP A 1 74 ? -0.680 -0.653 -6.108 1.00 95.56 74 TRP A CA 1
ATOM 536 C C . TRP A 1 74 ? 0.324 -0.915 -4.985 1.00 95.56 74 TRP A C 1
ATOM 538 O O . TRP A 1 74 ? -0.048 -1.444 -3.938 1.00 95.56 74 TRP A O 1
ATOM 548 N N . ILE A 1 75 ? 1.580 -0.493 -5.161 1.00 96.12 75 ILE A N 1
ATOM 549 C CA . ILE A 1 75 ? 2.639 -0.672 -4.157 1.00 96.12 75 ILE A CA 1
ATOM 550 C C . ILE A 1 75 ? 2.303 0.065 -2.866 1.00 96.12 75 ILE A C 1
ATOM 552 O O . ILE A 1 75 ? 2.516 -0.483 -1.782 1.00 96.12 75 ILE A O 1
ATOM 556 N N . TYR A 1 76 ? 1.780 1.290 -2.968 1.00 96.38 76 TYR A N 1
ATOM 557 C CA . TYR A 1 76 ? 1.364 2.056 -1.801 1.00 96.38 76 TYR A CA 1
ATOM 558 C C . TYR A 1 76 ? 0.315 1.289 -1.004 1.00 96.38 76 TYR A C 1
ATOM 560 O O . TYR A 1 76 ? 0.524 1.035 0.178 1.00 96.38 76 TYR A O 1
ATOM 568 N N . ARG A 1 77 ? -0.786 0.872 -1.647 1.00 94.50 77 ARG A N 1
ATOM 569 C CA . ARG A 1 77 ? -1.884 0.182 -0.957 1.00 94.50 77 ARG A CA 1
ATOM 570 C C . ARG A 1 77 ? -1.417 -1.142 -0.388 1.00 94.50 77 ARG A C 1
ATOM 572 O O . ARG A 1 77 ? -1.723 -1.444 0.760 1.00 94.50 77 ARG A O 1
ATOM 579 N N . TRP A 1 78 ? -0.633 -1.893 -1.159 1.00 95.00 78 TRP A N 1
ATOM 580 C CA . TRP A 1 78 ? -0.011 -3.121 -0.682 1.00 95.00 78 TRP A CA 1
ATOM 581 C C . TRP A 1 78 ? 0.790 -2.869 0.594 1.00 95.00 78 TRP A C 1
ATOM 583 O O . TRP A 1 78 ? 0.575 -3.550 1.587 1.00 95.00 78 TRP A O 1
ATOM 593 N N . SER A 1 79 ? 1.631 -1.839 0.612 1.00 94.88 79 SER A N 1
ATOM 594 C CA . SER A 1 79 ? 2.465 -1.508 1.772 1.00 94.88 79 SER A CA 1
ATOM 595 C C . SER A 1 79 ? 1.657 -0.979 2.962 1.00 94.88 79 SER A C 1
ATOM 597 O O . SER A 1 79 ? 1.969 -1.317 4.104 1.00 94.88 79 SER A O 1
ATOM 599 N N . TYR A 1 80 ? 0.616 -0.185 2.696 1.00 95.12 80 TYR A N 1
ATOM 600 C CA . TYR A 1 80 ? -0.288 0.378 3.697 1.00 95.12 80 TYR A CA 1
ATOM 601 C C . TYR A 1 80 ? -1.073 -0.727 4.411 1.00 95.12 80 TYR A C 1
ATOM 603 O O . TYR A 1 80 ? -0.983 -0.872 5.625 1.00 95.12 80 TYR A O 1
ATOM 611 N N . PHE A 1 81 ? -1.786 -1.576 3.667 1.00 93.94 81 PHE A N 1
ATOM 612 C CA . PHE A 1 81 ? -2.589 -2.653 4.256 1.00 93.94 81 PHE A CA 1
ATOM 613 C C . PHE A 1 81 ? -1.732 -3.797 4.809 1.00 93.94 81 PHE A C 1
ATOM 615 O O . PHE A 1 81 ? -2.108 -4.404 5.811 1.00 93.94 81 PHE A O 1
ATOM 622 N N . TYR A 1 82 ? -0.540 -4.030 4.251 1.00 92.25 82 TYR A N 1
ATOM 623 C CA . TYR A 1 82 ? 0.423 -4.975 4.819 1.00 92.25 82 TYR A CA 1
ATOM 624 C C . TYR A 1 82 ? 0.861 -4.582 6.236 1.00 92.25 82 TYR A C 1
ATOM 626 O O . TYR A 1 82 ? 1.088 -5.458 7.069 1.00 92.25 82 TYR A O 1
ATOM 634 N N . TYR A 1 83 ? 0.947 -3.282 6.553 1.00 91.94 83 TYR A N 1
ATOM 635 C CA . TYR A 1 83 ? 1.187 -2.837 7.931 1.00 91.94 83 TYR A CA 1
ATOM 636 C C . TYR A 1 83 ? 0.108 -3.388 8.876 1.00 91.94 83 TYR A C 1
ATOM 638 O O . TYR A 1 83 ? 0.417 -3.932 9.931 1.00 91.94 83 TYR A O 1
ATOM 646 N N . PHE A 1 84 ? -1.147 -3.354 8.451 1.00 90.50 84 PHE A N 1
ATOM 647 C CA . PHE A 1 84 ? -2.285 -3.913 9.178 1.00 90.50 84 PHE A CA 1
ATOM 648 C C . PHE A 1 84 ? -2.446 -5.434 9.011 1.00 90.50 84 PHE A C 1
ATOM 650 O O . PHE A 1 84 ? -3.462 -5.988 9.420 1.00 90.50 84 PHE A O 1
ATOM 657 N N . GLN A 1 85 ? -1.458 -6.119 8.422 1.00 89.38 85 GLN A N 1
ATOM 658 C CA . GLN A 1 85 ? -1.481 -7.565 8.169 1.00 89.38 85 GLN A CA 1
ATOM 659 C C . GLN A 1 85 ? -2.703 -8.001 7.345 1.00 89.38 85 GLN A C 1
ATOM 661 O O . GLN A 1 85 ? -3.256 -9.083 7.541 1.00 89.38 85 GLN A O 1
ATOM 666 N N . LEU A 1 86 ? -3.136 -7.138 6.425 1.00 88.69 86 LEU A N 1
ATOM 667 C CA . LEU A 1 86 ? -4.189 -7.422 5.462 1.00 88.69 86 LEU A CA 1
ATOM 668 C C . LEU A 1 86 ? -3.588 -7.563 4.068 1.00 88.69 86 LEU A C 1
ATOM 670 O O . LEU A 1 86 ? -2.750 -6.766 3.638 1.00 88.69 86 LEU A O 1
ATOM 674 N N . GLU A 1 87 ? -4.056 -8.562 3.333 1.00 88.06 87 GLU A N 1
ATOM 675 C CA . GLU A 1 87 ? -3.679 -8.748 1.940 1.00 88.06 87 GLU A CA 1
ATOM 676 C C . GLU A 1 87 ? -4.598 -7.938 1.029 1.00 88.06 87 GLU A C 1
ATOM 678 O O . GLU A 1 87 ? -5.803 -8.174 0.979 1.00 88.06 87 GLU A O 1
ATOM 683 N N . VAL A 1 88 ? -4.027 -7.023 0.243 1.00 86.81 88 VAL A N 1
ATOM 684 C CA . VAL A 1 88 ? -4.792 -6.157 -0.674 1.00 86.81 88 VAL A CA 1
ATOM 685 C C . VAL A 1 88 ? -5.652 -6.937 -1.663 1.00 86.81 88 VAL A C 1
ATOM 687 O O . VAL A 1 88 ? -6.732 -6.476 -1.999 1.00 86.81 88 VAL A O 1
ATOM 690 N N . MET A 1 89 ? -5.215 -8.124 -2.090 1.00 85.06 89 MET A N 1
ATOM 691 C CA . MET A 1 89 ? -5.983 -8.980 -3.005 1.00 85.06 89 MET A CA 1
ATOM 692 C C . MET A 1 89 ? -7.283 -9.519 -2.391 1.00 85.06 89 MET A C 1
ATOM 694 O O . MET A 1 89 ? -8.184 -9.912 -3.124 1.00 85.06 89 MET A O 1
ATOM 698 N N . THR A 1 90 ? -7.378 -9.559 -1.059 1.00 83.50 90 THR A N 1
ATOM 699 C CA . THR A 1 90 ? -8.585 -10.003 -0.340 1.00 83.50 90 THR A CA 1
ATOM 700 C C . THR A 1 90 ? -9.558 -8.858 -0.077 1.00 83.50 90 THR A C 1
ATOM 702 O O . THR A 1 90 ? -10.724 -9.092 0.234 1.00 83.50 90 THR A O 1
ATOM 705 N N . LEU A 1 91 ? -9.086 -7.617 -0.219 1.00 85.06 91 LEU A N 1
ATOM 706 C CA . LEU A 1 91 ? -9.895 -6.423 -0.086 1.00 85.06 91 LEU A CA 1
ATOM 707 C C . LEU A 1 91 ? -10.489 -6.114 -1.456 1.00 85.06 91 LEU A C 1
ATOM 709 O O . LEU A 1 91 ? -9.769 -5.810 -2.405 1.00 85.06 91 LEU A O 1
ATOM 713 N N . ASP A 1 92 ? -11.813 -6.151 -1.560 1.00 87.31 92 ASP A N 1
ATOM 714 C CA . ASP A 1 92 ? -12.490 -5.548 -2.700 1.00 87.31 92 ASP A CA 1
ATOM 715 C C . ASP A 1 92 ? -12.127 -4.061 -2.656 1.00 87.31 92 ASP A C 1
ATOM 717 O O . ASP A 1 92 ? -12.571 -3.367 -1.745 1.00 87.31 92 ASP A O 1
ATOM 721 N N . LEU A 1 93 ? -11.293 -3.559 -3.572 1.00 89.00 93 LEU A N 1
ATOM 722 C CA . LEU A 1 93 ? -10.910 -2.147 -3.702 1.00 89.00 93 LEU A CA 1
ATOM 723 C C . LEU A 1 93 ? -11.187 -1.674 -5.136 1.00 89.00 93 LEU A C 1
ATOM 725 O O . LEU A 1 93 ? -10.869 -2.397 -6.080 1.00 89.00 93 LEU A O 1
ATOM 729 N N . PRO A 1 94 ? -11.740 -0.461 -5.337 1.00 91.00 94 PRO A N 1
ATOM 730 C CA . PRO A 1 94 ? -12.042 0.021 -6.676 1.00 91.00 94 PRO A CA 1
ATOM 731 C C . PRO A 1 94 ? -10.747 0.374 -7.414 1.00 91.00 94 PRO A C 1
ATOM 733 O O . PRO A 1 94 ? -9.801 0.886 -6.805 1.00 91.00 94 PRO A O 1
ATOM 736 N N . VAL A 1 95 ? -10.704 0.139 -8.725 1.00 89.69 95 VAL A N 1
ATOM 737 C CA . VAL A 1 95 ? -9.510 0.377 -9.555 1.00 89.69 95 VAL A CA 1
ATOM 738 C C . VAL A 1 95 ? -9.106 1.857 -9.536 1.00 89.69 95 VAL A C 1
ATOM 740 O O . VAL A 1 95 ? -7.924 2.186 -9.460 1.00 89.69 95 VAL A O 1
ATOM 743 N N . GLU A 1 96 ? -10.080 2.764 -9.494 1.00 92.06 96 GLU A N 1
ATOM 744 C CA . GLU A 1 96 ? -9.898 4.220 -9.432 1.00 92.06 96 GLU A CA 1
ATOM 745 C C . GLU A 1 96 ? -9.055 4.635 -8.222 1.00 92.06 96 GLU A C 1
ATOM 747 O O . GLU A 1 96 ? -8.244 5.562 -8.274 1.00 92.06 96 GLU A O 1
ATOM 752 N N . SER A 1 97 ? -9.196 3.895 -7.124 1.00 89.94 97 SER A N 1
ATOM 753 C CA . SER A 1 97 ? -8.502 4.169 -5.873 1.00 89.94 97 SER A CA 1
ATOM 754 C C . SER A 1 97 ? -6.984 3.955 -5.961 1.00 89.94 97 SER A C 1
ATOM 756 O O . SER A 1 97 ? -6.240 4.516 -5.153 1.00 89.94 97 SER A O 1
ATOM 758 N N . PHE A 1 98 ? -6.514 3.194 -6.956 1.00 92.88 98 PHE A N 1
ATOM 759 C CA . PHE A 1 98 ? -5.094 3.004 -7.259 1.00 92.88 98 PHE A CA 1
ATOM 760 C C . PHE A 1 98 ? -4.510 4.159 -8.084 1.00 92.88 98 PHE A C 1
ATOM 762 O O . PHE A 1 98 ? -3.299 4.341 -8.093 1.00 92.88 98 PHE A O 1
ATOM 769 N N . PHE A 1 99 ? -5.341 4.977 -8.733 1.00 92.00 99 PHE A N 1
ATOM 770 C CA . PHE A 1 99 ? -4.884 6.152 -9.484 1.00 92.00 99 PHE A CA 1
ATOM 771 C C . PHE A 1 99 ? -4.869 7.436 -8.648 1.00 92.00 99 PHE A C 1
ATOM 773 O O . PHE A 1 99 ? -4.075 8.332 -8.925 1.00 92.00 99 PHE A O 1
ATOM 780 N N . ILE A 1 100 ? -5.695 7.516 -7.600 1.00 90.81 100 ILE A N 1
ATOM 781 C CA . ILE A 1 100 ? -5.750 8.682 -6.700 1.00 90.81 100 ILE A CA 1
ATOM 782 C C . ILE A 1 100 ? -4.554 8.705 -5.743 1.00 90.81 100 ILE A C 1
ATOM 784 O O . ILE A 1 100 ? -3.917 9.734 -5.548 1.00 90.81 100 ILE A O 1
ATOM 788 N N . VAL A 1 101 ? -4.224 7.557 -5.159 1.00 90.81 101 VAL A N 1
ATOM 789 C CA . VAL A 1 101 ? -3.161 7.414 -4.154 1.00 90.81 101 VAL A CA 1
ATOM 790 C C . VAL A 1 101 ? -1.780 7.930 -4.608 1.00 90.81 101 VAL A C 1
ATOM 792 O O . VAL A 1 101 ? -1.124 8.610 -3.825 1.00 90.81 101 VAL A O 1
ATOM 795 N N . PRO A 1 102 ? -1.307 7.690 -5.846 1.00 92.62 102 PRO A N 1
ATOM 796 C CA . PRO A 1 102 ? -0.053 8.263 -6.343 1.00 92.62 102 PRO A CA 1
ATOM 797 C C . PRO A 1 102 ? 0.036 9.786 -6.218 1.00 92.62 102 PRO A C 1
ATOM 799 O O . PRO A 1 102 ? 1.122 10.318 -6.000 1.00 92.62 102 PRO A O 1
ATOM 802 N N . ILE A 1 103 ? -1.096 10.491 -6.327 1.00 89.06 103 ILE A N 1
ATOM 803 C CA . ILE A 1 103 ? -1.149 11.943 -6.127 1.00 89.06 103 ILE A CA 1
ATOM 804 C C . ILE A 1 103 ? -0.733 12.267 -4.692 1.00 89.06 103 ILE A C 1
ATOM 806 O O . ILE A 1 103 ? 0.063 13.171 -4.488 1.00 89.06 103 ILE A O 1
ATOM 810 N N . GLN A 1 104 ? -1.181 11.494 -3.703 1.00 87.06 104 GLN A N 1
ATOM 811 C CA . GLN A 1 104 ? -0.739 11.652 -2.316 1.00 87.06 104 GLN A CA 1
ATOM 812 C C . GLN A 1 104 ? 0.749 11.300 -2.169 1.00 87.06 104 GLN A C 1
ATOM 814 O O . GLN A 1 104 ? 1.500 12.063 -1.572 1.00 87.06 104 GLN A O 1
ATOM 819 N N . VAL A 1 105 ? 1.211 10.213 -2.795 1.00 89.38 105 VAL A N 1
ATOM 820 C CA . VAL A 1 105 ? 2.624 9.791 -2.721 1.00 89.38 105 VAL A CA 1
ATOM 821 C C . VAL A 1 105 ? 3.591 10.881 -3.180 1.00 89.38 105 VAL A C 1
ATOM 823 O O . VAL A 1 105 ? 4.652 11.036 -2.582 1.00 89.38 105 VAL A O 1
ATOM 826 N N . PHE A 1 106 ? 3.243 11.633 -4.225 1.00 89.88 106 PHE A N 1
ATOM 827 C CA . PHE A 1 106 ? 4.140 12.645 -4.785 1.00 89.88 106 PHE A CA 1
ATOM 828 C C . PHE A 1 106 ? 3.793 14.083 -4.385 1.00 89.88 106 PHE A C 1
ATOM 830 O O . PHE A 1 106 ? 4.681 14.936 -4.378 1.00 89.88 106 PHE A O 1
ATOM 837 N N . LEU A 1 107 ? 2.527 14.366 -4.065 1.00 89.31 107 LEU A N 1
ATOM 838 C CA . LEU A 1 107 ? 1.982 15.721 -3.925 1.00 89.31 107 LEU A CA 1
ATOM 839 C C . LEU A 1 107 ? 1.181 15.945 -2.626 1.00 89.31 107 LEU A C 1
ATOM 841 O O . LEU A 1 107 ? 0.483 16.952 -2.538 1.00 89.31 107 LEU A O 1
ATOM 845 N N . ALA A 1 108 ? 1.254 15.057 -1.623 1.00 84.56 108 ALA A N 1
ATOM 846 C CA . ALA A 1 108 ? 0.493 15.220 -0.372 1.00 84.56 108 ALA A CA 1
ATOM 847 C C . ALA A 1 108 ? 0.808 16.525 0.376 1.00 84.56 108 ALA A C 1
ATOM 849 O O . ALA A 1 108 ? -0.103 17.202 0.850 1.00 84.56 108 ALA A O 1
ATOM 850 N N . ASP A 1 109 ? 2.087 16.881 0.491 1.00 89.19 109 ASP A N 1
ATOM 851 C CA . ASP A 1 109 ? 2.540 18.048 1.246 1.00 89.19 109 ASP A CA 1
ATOM 852 C C . ASP A 1 109 ? 3.816 18.660 0.627 1.00 89.19 109 ASP A C 1
ATOM 854 O O . ASP A 1 109 ? 4.523 17.983 -0.130 1.00 89.19 109 ASP A O 1
ATOM 858 N N . PRO A 1 110 ? 4.152 19.933 0.928 1.00 90.25 110 PRO A N 1
ATOM 859 C CA . PRO A 1 110 ? 5.316 20.605 0.341 1.00 90.25 110 PRO A CA 1
ATOM 860 C C . PRO A 1 110 ? 6.645 19.873 0.569 1.00 90.25 110 PRO A C 1
ATOM 862 O O . PRO A 1 110 ? 7.547 19.937 -0.270 1.00 90.25 110 PRO A O 1
ATOM 865 N N . TRP A 1 111 ? 6.776 19.160 1.688 1.00 89.50 111 TRP A N 1
ATOM 866 C CA . TRP A 1 111 ? 7.975 18.397 2.009 1.00 89.50 111 TRP A CA 1
ATOM 867 C C . TRP A 1 111 ? 8.055 17.101 1.193 1.00 89.50 111 TRP A C 1
ATOM 869 O O . TRP A 1 111 ? 9.125 16.749 0.691 1.00 89.50 111 TRP A O 1
ATOM 879 N N . THR A 1 112 ? 6.927 16.430 0.982 1.00 88.69 112 THR A N 1
ATOM 880 C CA . THR A 1 112 ? 6.791 15.271 0.092 1.00 88.69 112 THR A CA 1
ATOM 881 C C . THR A 1 112 ? 7.048 15.643 -1.368 1.00 88.69 112 THR A C 1
ATOM 883 O O . THR A 1 112 ? 7.752 14.908 -2.066 1.00 88.69 112 THR A O 1
ATOM 886 N N . ILE A 1 113 ? 6.610 16.825 -1.813 1.00 90.44 113 ILE A N 1
ATOM 887 C CA . ILE A 1 113 ? 6.950 17.359 -3.142 1.00 90.44 113 ILE A CA 1
ATOM 888 C C . ILE A 1 113 ? 8.468 17.524 -3.273 1.00 90.44 113 ILE A C 1
ATOM 890 O O . ILE A 1 113 ? 9.064 17.036 -4.235 1.00 90.44 113 ILE A O 1
ATOM 894 N N . LEU A 1 114 ? 9.123 18.153 -2.290 1.00 92.19 114 LEU A N 1
ATOM 895 C CA . LEU A 1 114 ? 10.576 18.343 -2.309 1.00 92.19 114 LEU A CA 1
ATOM 896 C C . LEU A 1 114 ? 11.334 17.006 -2.327 1.00 92.19 114 LEU A C 1
ATOM 898 O O . LEU A 1 114 ? 12.268 16.834 -3.113 1.00 92.19 114 LEU A O 1
ATOM 902 N N . LYS A 1 115 ? 10.917 16.037 -1.503 1.00 90.31 115 LYS A N 1
ATOM 903 C CA . LYS A 1 115 ? 11.474 14.675 -1.499 1.00 90.31 115 LYS A CA 1
ATOM 904 C C . LYS A 1 115 ? 11.310 13.987 -2.849 1.00 90.31 115 LYS A C 1
ATOM 906 O O . LYS A 1 115 ? 12.249 13.350 -3.319 1.00 90.31 115 LYS A O 1
ATOM 911 N N . SER A 1 116 ? 10.147 14.133 -3.476 1.00 90.94 116 SER A N 1
ATOM 912 C CA . SER A 1 116 ? 9.853 13.550 -4.785 1.00 90.94 116 SER A CA 1
ATOM 913 C C . SER A 1 116 ? 10.732 14.160 -5.876 1.00 90.94 116 SER A C 1
ATOM 915 O O . SER A 1 116 ? 11.321 13.424 -6.667 1.00 90.94 116 SER A O 1
ATOM 917 N N . LEU A 1 117 ? 10.910 15.486 -5.871 1.00 92.62 117 LEU A N 1
ATOM 918 C CA . LEU A 1 117 ? 11.830 16.181 -6.777 1.00 92.62 117 LEU A CA 1
ATOM 919 C C . LEU A 1 117 ? 13.278 15.717 -6.584 1.00 92.62 117 LEU A C 1
ATOM 921 O O . LEU A 1 117 ? 13.973 15.435 -7.562 1.00 92.62 117 LEU A O 1
ATOM 925 N N . LEU A 1 118 ? 13.725 15.580 -5.333 1.00 93.69 118 LEU A N 1
ATOM 926 C CA . LEU A 1 118 ? 15.062 15.077 -5.027 1.00 93.69 118 LEU A CA 1
ATOM 927 C C . LEU A 1 118 ? 15.237 13.622 -5.485 1.00 93.69 118 LEU A C 1
ATOM 929 O O . LEU A 1 118 ? 16.259 13.288 -6.079 1.00 93.69 118 LEU A O 1
ATOM 933 N N . ALA A 1 119 ? 14.242 12.761 -5.262 1.00 92.31 119 ALA A N 1
ATOM 934 C CA . ALA A 1 119 ? 14.270 11.369 -5.700 1.00 92.31 119 ALA A CA 1
ATOM 935 C C . ALA A 1 119 ? 14.312 11.248 -7.232 1.00 92.31 119 ALA A C 1
ATOM 937 O O . ALA A 1 119 ? 15.061 10.423 -7.760 1.00 92.31 119 ALA A O 1
ATOM 938 N N . LEU A 1 120 ? 13.575 12.097 -7.956 1.00 92.50 120 LEU A N 1
ATOM 939 C CA . LEU A 1 120 ? 13.647 12.177 -9.418 1.00 92.50 120 LEU A CA 1
ATOM 940 C C . LEU A 1 120 ? 15.037 12.616 -9.890 1.00 92.50 120 LEU A C 1
ATOM 942 O O . LEU A 1 120 ? 15.603 11.986 -10.783 1.00 92.50 120 LEU A O 1
ATOM 946 N N . LEU A 1 121 ? 15.620 13.639 -9.258 1.00 94.12 121 LEU A N 1
ATOM 947 C CA . LEU A 1 121 ? 16.968 14.113 -9.579 1.00 94.12 121 LEU A CA 1
ATOM 948 C C . LEU A 1 121 ? 18.027 13.030 -9.326 1.00 94.12 121 LEU A C 1
ATOM 950 O O . LEU A 1 121 ? 18.866 12.772 -10.189 1.00 94.12 121 LEU A O 1
ATOM 954 N N . LEU A 1 122 ? 17.958 12.343 -8.184 1.00 94.75 122 LEU A N 1
ATOM 955 C CA . LEU A 1 122 ? 18.845 11.223 -7.867 1.00 94.75 122 LEU A CA 1
ATOM 956 C C . LEU A 1 122 ? 18.677 10.062 -8.852 1.00 94.75 122 LEU A C 1
ATOM 958 O O . LEU A 1 122 ? 19.666 9.453 -9.250 1.00 94.75 122 LEU A O 1
ATOM 962 N N . THR A 1 123 ? 17.451 9.784 -9.290 1.00 94.31 123 THR A N 1
ATOM 963 C CA . THR A 1 123 ? 17.177 8.737 -10.285 1.00 94.31 123 THR A CA 1
ATOM 964 C C . THR A 1 123 ? 17.750 9.106 -11.646 1.00 94.31 123 THR A C 1
ATOM 966 O O . THR A 1 123 ? 18.380 8.268 -12.286 1.00 94.31 123 THR A O 1
ATOM 969 N N . ALA A 1 124 ? 17.621 10.365 -12.070 1.00 93.75 124 ALA A N 1
ATOM 970 C CA . ALA A 1 124 ? 18.230 10.850 -13.305 1.00 93.75 124 ALA A CA 1
ATOM 971 C C . ALA A 1 124 ? 19.764 10.733 -13.265 1.00 93.75 124 ALA A C 1
ATOM 973 O O . ALA A 1 124 ? 20.371 10.240 -14.218 1.00 93.75 124 ALA A O 1
ATOM 974 N N . LEU A 1 125 ? 20.389 11.108 -12.143 1.00 94.44 125 LEU A N 1
ATOM 975 C CA . LEU A 1 125 ? 21.827 10.925 -11.927 1.00 94.44 125 LEU A CA 1
ATOM 976 C C . LEU A 1 125 ? 22.219 9.442 -11.942 1.00 94.44 125 LEU A C 1
ATOM 978 O O . LEU A 1 125 ? 23.197 9.074 -12.592 1.00 94.44 125 LEU A O 1
ATOM 982 N N . ALA A 1 126 ? 21.450 8.577 -11.278 1.00 93.81 126 ALA A N 1
ATOM 983 C CA . ALA A 1 126 ? 21.691 7.138 -11.255 1.00 93.81 126 ALA A CA 1
ATOM 984 C C . ALA A 1 126 ? 21.588 6.518 -12.655 1.00 93.81 126 ALA A C 1
ATOM 986 O O . ALA A 1 126 ? 22.455 5.731 -13.035 1.00 93.81 126 ALA A O 1
ATOM 987 N N . ILE A 1 127 ? 20.585 6.908 -13.446 1.00 93.31 127 ILE A N 1
ATOM 988 C CA . ILE A 1 127 ? 20.441 6.497 -14.848 1.00 93.31 127 ILE A CA 1
ATOM 989 C C . ILE A 1 127 ? 21.664 6.946 -15.645 1.00 93.31 127 ILE A C 1
ATOM 991 O O . ILE A 1 127 ? 22.301 6.120 -16.299 1.00 93.31 127 ILE A O 1
ATOM 995 N N . TYR A 1 128 ? 22.031 8.227 -15.555 1.00 93.62 128 TYR A N 1
ATOM 996 C CA . TYR A 1 128 ? 23.184 8.774 -16.266 1.00 93.62 128 TYR A CA 1
ATOM 997 C C . TYR A 1 128 ? 24.471 8.008 -15.937 1.00 93.62 128 TYR A C 1
ATOM 999 O O . TYR A 1 128 ? 25.160 7.534 -16.841 1.00 93.62 128 TYR A O 1
ATOM 1007 N N . HIS A 1 129 ? 24.767 7.817 -14.649 1.00 92.19 129 HIS A N 1
ATOM 1008 C CA . HIS A 1 129 ? 25.951 7.085 -14.211 1.00 92.19 129 HIS A CA 1
ATOM 1009 C C . HIS A 1 129 ? 25.917 5.614 -14.631 1.00 92.19 129 HIS A C 1
ATOM 1011 O O . HIS A 1 129 ? 26.930 5.101 -15.103 1.00 92.19 129 HIS A O 1
ATOM 1017 N N . THR A 1 130 ? 24.771 4.937 -14.519 1.00 92.62 130 THR A N 1
ATOM 1018 C CA . THR A 1 130 ? 24.645 3.521 -14.901 1.00 92.62 130 THR A CA 1
ATOM 1019 C C . THR A 1 130 ? 24.873 3.335 -16.398 1.00 92.62 130 THR A C 1
ATOM 1021 O O . THR A 1 130 ? 25.644 2.464 -16.802 1.00 92.62 130 THR A O 1
ATOM 1024 N N . LEU A 1 131 ? 24.275 4.192 -17.230 1.00 91.19 131 LEU A N 1
ATOM 1025 C CA . LEU A 1 131 ? 24.471 4.164 -18.680 1.00 91.19 131 LEU A CA 1
ATOM 1026 C C . LEU A 1 131 ? 25.910 4.524 -19.073 1.00 91.19 131 LEU A C 1
ATOM 1028 O O . LEU A 1 131 ? 26.463 3.919 -19.991 1.00 91.19 131 LEU A O 1
ATOM 1032 N N . TRP A 1 132 ? 26.541 5.466 -18.368 1.00 91.62 132 TRP A N 1
ATOM 1033 C CA . TRP A 1 132 ? 27.944 5.826 -18.583 1.00 91.62 132 TRP A CA 1
ATOM 1034 C C . TRP A 1 132 ? 28.895 4.667 -18.258 1.00 91.62 132 TRP A C 1
ATOM 1036 O O . TRP A 1 132 ? 29.743 4.316 -19.081 1.00 91.62 132 TRP A O 1
ATOM 1046 N N . VAL A 1 133 ? 28.724 4.016 -17.100 1.00 89.38 133 VAL A N 1
ATOM 1047 C CA . VAL A 1 133 ? 29.500 2.818 -16.733 1.00 89.38 133 VAL A CA 1
ATOM 1048 C C . VAL A 1 133 ? 29.282 1.713 -17.764 1.00 89.38 133 VAL A C 1
ATOM 1050 O O . VAL A 1 133 ? 30.247 1.090 -18.214 1.00 89.38 133 VAL A O 1
ATOM 1053 N N . PHE A 1 134 ? 28.034 1.497 -18.182 1.00 88.19 134 PHE A N 1
ATOM 1054 C CA . PHE A 1 134 ? 27.702 0.498 -19.189 1.00 88.19 134 PHE A CA 1
ATOM 1055 C C . PHE A 1 134 ? 28.387 0.788 -20.533 1.00 88.19 134 PHE A C 1
ATOM 1057 O O . PHE A 1 134 ? 28.940 -0.127 -21.143 1.00 88.19 134 PHE A O 1
ATOM 1064 N N . ASP A 1 135 ? 28.441 2.050 -20.975 1.00 86.06 135 ASP A N 1
ATOM 1065 C CA . ASP A 1 135 ? 29.171 2.437 -22.188 1.00 86.06 135 ASP A CA 1
ATOM 1066 C C . ASP A 1 135 ? 30.678 2.159 -22.066 1.00 86.06 135 ASP A C 1
ATOM 1068 O O . ASP A 1 135 ? 31.275 1.606 -22.991 1.00 86.06 135 ASP A O 1
ATOM 1072 N N . ILE A 1 136 ? 31.297 2.461 -20.918 1.00 86.31 136 ILE A N 1
ATOM 1073 C CA . ILE A 1 136 ? 32.722 2.173 -20.676 1.00 86.31 136 ILE A CA 1
ATOM 1074 C C . ILE A 1 136 ? 33.005 0.673 -20.759 1.00 86.31 136 ILE A C 1
ATOM 1076 O O . ILE A 1 136 ? 33.949 0.253 -21.437 1.00 86.31 136 ILE A O 1
ATOM 1080 N N . VAL A 1 137 ? 32.202 -0.138 -20.071 1.00 84.44 137 VAL A N 1
ATOM 1081 C CA . VAL A 1 137 ? 32.357 -1.597 -20.062 1.00 84.44 137 VAL A CA 1
ATOM 1082 C C . VAL A 1 137 ? 32.153 -2.154 -21.467 1.00 84.44 137 VAL A C 1
ATOM 1084 O O . VAL A 1 137 ? 32.986 -2.922 -21.947 1.00 84.44 137 VAL A O 1
ATOM 1087 N N . ASN A 1 138 ? 31.111 -1.706 -22.169 1.00 81.88 138 ASN A N 1
ATOM 1088 C CA . ASN A 1 138 ? 30.814 -2.158 -23.522 1.00 81.88 138 ASN A CA 1
ATOM 1089 C C . ASN A 1 138 ? 31.937 -1.797 -24.510 1.00 81.88 138 ASN A C 1
ATOM 1091 O O . ASN A 1 138 ? 32.339 -2.632 -25.319 1.00 81.88 138 ASN A O 1
ATOM 1095 N N . ARG A 1 139 ? 32.531 -0.598 -24.403 1.00 80.88 139 ARG A N 1
ATOM 1096 C CA . ARG A 1 139 ? 33.707 -0.219 -25.207 1.00 80.88 139 ARG A CA 1
ATOM 1097 C C . ARG A 1 139 ? 34.890 -1.151 -24.949 1.00 80.88 139 ARG A C 1
ATOM 1099 O O . ARG A 1 139 ? 35.479 -1.643 -25.910 1.00 80.88 139 ARG A O 1
ATOM 1106 N N . LYS A 1 140 ? 35.203 -1.458 -23.685 1.00 81.88 140 LYS A N 1
ATOM 1107 C CA . LYS A 1 140 ? 36.293 -2.391 -23.339 1.00 81.88 140 LYS A CA 1
ATOM 1108 C C . LYS A 1 140 ? 36.036 -3.805 -23.862 1.00 81.88 140 LYS A C 1
ATOM 1110 O O . LYS A 1 140 ? 36.932 -4.394 -24.461 1.00 81.88 140 LYS A O 1
ATOM 1115 N N . ILE A 1 141 ? 34.820 -4.324 -23.697 1.00 78.56 141 ILE A N 1
ATOM 1116 C CA . ILE A 1 141 ? 34.435 -5.647 -24.207 1.00 78.56 141 ILE A CA 1
ATOM 1117 C C . ILE A 1 141 ? 34.532 -5.674 -25.733 1.00 78.56 141 ILE A C 1
ATOM 1119 O O . ILE A 1 141 ? 35.151 -6.579 -26.282 1.00 78.56 141 ILE A O 1
ATOM 1123 N N . SER A 1 142 ? 34.000 -4.662 -26.423 1.00 75.62 142 SER A N 1
ATOM 1124 C CA . SER A 1 142 ? 34.071 -4.591 -27.886 1.00 75.62 142 SER A CA 1
ATOM 1125 C C . SER A 1 142 ? 35.515 -4.539 -28.401 1.00 75.62 142 SER A C 1
ATOM 1127 O O . SER A 1 142 ? 35.826 -5.185 -29.398 1.00 75.62 142 SER A O 1
ATOM 1129 N N . ALA A 1 143 ? 36.424 -3.859 -27.692 1.00 73.88 143 ALA A N 1
ATOM 1130 C CA . ALA A 1 143 ? 37.845 -3.831 -28.027 1.00 73.88 143 ALA A CA 1
ATOM 1131 C C . ALA A 1 143 ? 38.513 -5.208 -27.845 1.00 73.88 143 ALA A C 1
ATOM 1133 O O . ALA A 1 143 ? 39.265 -5.640 -28.716 1.00 73.88 143 ALA A O 1
ATOM 1134 N N . ILE A 1 144 ? 38.197 -5.928 -26.761 1.00 72.62 144 ILE A N 1
ATOM 1135 C CA . ILE A 1 144 ? 38.700 -7.290 -26.503 1.00 72.62 144 ILE A CA 1
ATOM 1136 C C . ILE A 1 144 ? 38.158 -8.284 -27.538 1.00 72.62 144 ILE A C 1
ATOM 1138 O O . ILE A 1 144 ? 38.906 -9.110 -28.062 1.00 72.62 144 ILE A O 1
ATOM 1142 N N . VAL A 1 145 ? 36.867 -8.197 -27.860 1.00 72.88 145 VAL A N 1
ATOM 1143 C CA . VAL A 1 145 ? 36.215 -9.060 -28.850 1.00 72.88 145 VAL A CA 1
ATOM 1144 C C . VAL A 1 145 ? 36.788 -8.795 -30.241 1.00 72.88 145 VAL A C 1
ATOM 1146 O O . VAL A 1 145 ? 37.210 -9.740 -30.902 1.00 72.88 145 VAL A O 1
ATOM 1149 N N . ASN A 1 146 ? 36.912 -7.530 -30.659 1.00 72.38 146 ASN A N 1
ATOM 1150 C CA . ASN A 1 146 ? 37.520 -7.181 -31.946 1.00 72.38 146 ASN A CA 1
ATOM 1151 C C . ASN A 1 146 ? 38.983 -7.627 -32.027 1.00 72.38 146 ASN A C 1
ATOM 1153 O O . ASN A 1 146 ? 39.391 -8.181 -33.045 1.00 72.38 146 ASN A O 1
ATOM 1157 N N . TRP A 1 147 ? 39.764 -7.459 -30.956 1.00 68.06 147 TRP A N 1
ATOM 1158 C CA . TRP A 1 147 ? 41.141 -7.953 -30.908 1.00 68.06 147 TRP A CA 1
ATOM 1159 C C . TRP A 1 147 ? 41.211 -9.479 -31.042 1.00 68.06 147 TRP A C 1
ATOM 1161 O O . TRP A 1 147 ? 42.012 -9.996 -31.818 1.00 68.06 147 TRP A O 1
ATOM 1171 N 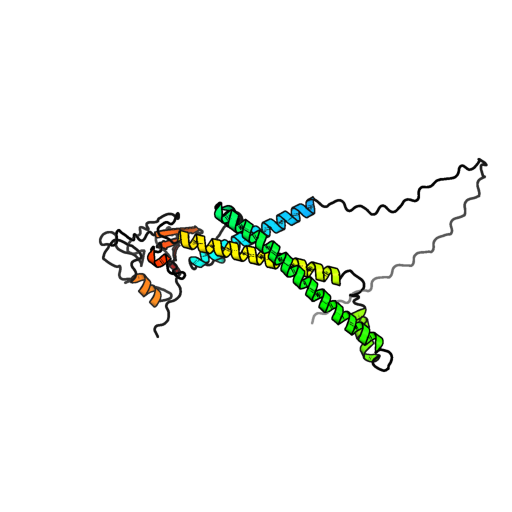N . THR A 1 148 ? 40.325 -10.209 -30.361 1.00 64.56 148 THR A N 1
ATOM 1172 C CA . THR A 1 148 ? 40.248 -11.675 -30.452 1.00 64.56 148 THR A CA 1
ATOM 1173 C C . THR A 1 148 ? 39.823 -12.140 -31.850 1.00 64.56 148 THR A C 1
ATOM 1175 O O . THR A 1 148 ? 40.417 -13.075 -32.382 1.00 64.56 148 THR A O 1
ATOM 1178 N N . ILE A 1 149 ? 38.867 -11.457 -32.492 1.00 61.91 149 ILE A N 1
ATOM 1179 C CA . ILE A 1 149 ? 38.416 -11.748 -33.866 1.00 61.91 149 ILE A CA 1
ATOM 1180 C C . ILE A 1 149 ? 39.528 -11.468 -34.890 1.00 61.91 149 ILE A C 1
ATOM 1182 O O . ILE A 1 149 ? 39.757 -12.273 -35.796 1.00 61.91 149 ILE A O 1
ATOM 1186 N N . ILE A 1 150 ? 40.268 -10.364 -34.746 1.00 60.00 150 ILE A N 1
ATOM 1187 C CA . ILE A 1 150 ? 41.412 -10.039 -35.617 1.00 60.00 150 ILE A CA 1
ATOM 1188 C C . ILE A 1 150 ? 42.546 -11.060 -35.422 1.00 60.00 150 ILE A C 1
ATOM 1190 O O . ILE A 1 150 ? 43.170 -11.498 -36.391 1.00 60.00 150 ILE A O 1
ATOM 1194 N N . ARG A 1 151 ? 42.783 -11.519 -34.188 1.00 58.03 151 ARG A N 1
ATOM 1195 C CA . ARG A 1 151 ? 43.786 -12.553 -33.890 1.00 58.03 151 ARG A CA 1
ATOM 1196 C C . ARG A 1 151 ? 43.400 -13.927 -34.447 1.00 58.03 151 ARG A C 1
ATOM 1198 O O . ARG A 1 151 ? 44.246 -14.623 -34.995 1.00 58.03 151 ARG A O 1
ATOM 1205 N N . PHE A 1 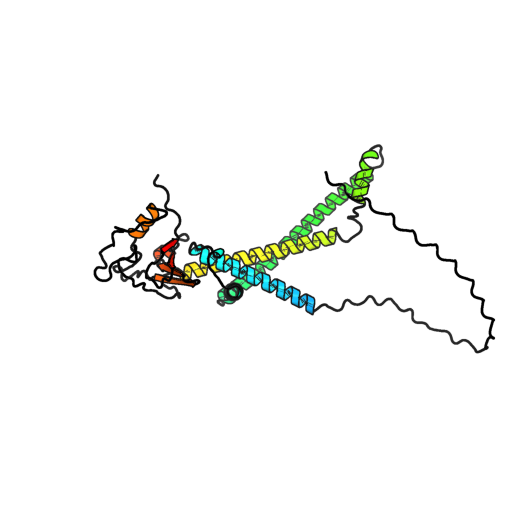152 ? 42.122 -14.295 -34.381 1.00 53.28 152 PHE A N 1
ATOM 1206 C CA . PHE A 1 152 ? 41.630 -15.545 -34.968 1.00 53.28 152 PHE A CA 1
ATOM 1207 C C . PHE A 1 152 ? 41.598 -15.519 -36.503 1.00 53.28 152 PHE A C 1
ATOM 1209 O O . PHE A 1 152 ? 41.945 -16.513 -37.135 1.00 53.28 152 PHE A O 1
ATOM 1216 N N . SER A 1 153 ? 41.234 -14.389 -37.118 1.00 54.38 153 SER A N 1
ATOM 1217 C CA . SER A 1 153 ? 41.212 -14.253 -38.586 1.00 54.38 153 SER A CA 1
ATOM 1218 C C . SER A 1 153 ? 42.610 -14.162 -39.206 1.00 54.38 153 SER A C 1
ATOM 1220 O O . SER A 1 153 ? 42.799 -14.608 -40.335 1.00 54.38 153 SER A O 1
ATOM 1222 N N . SER A 1 154 ? 43.609 -13.670 -38.467 1.00 51.31 154 SER A N 1
ATOM 1223 C CA . SER A 1 154 ? 45.013 -13.662 -38.909 1.00 51.31 154 SER A CA 1
ATOM 1224 C C . SER A 1 154 ? 45.734 -15.004 -38.712 1.00 51.31 154 SER A C 1
ATOM 1226 O O . SER A 1 154 ? 46.639 -15.315 -39.486 1.00 51.31 154 SER A O 1
ATOM 1228 N N . SER A 1 155 ? 45.301 -15.847 -37.765 1.00 49.22 155 SER A N 1
ATOM 1229 C CA . SER A 1 155 ? 45.795 -17.229 -37.615 1.00 49.22 155 SER A CA 1
ATOM 1230 C C . SER A 1 155 ? 45.127 -18.246 -38.553 1.00 49.22 155 SER A C 1
ATOM 1232 O O . SER A 1 155 ? 45.582 -19.386 -38.639 1.00 49.22 155 SER A O 1
ATOM 1234 N N . ALA A 1 156 ? 44.106 -17.860 -39.323 1.00 48.81 156 ALA A N 1
ATOM 1235 C CA . ALA A 1 156 ? 43.408 -18.746 -40.259 1.00 48.81 156 ALA A CA 1
ATOM 1236 C C . ALA A 1 156 ? 44.131 -18.912 -41.615 1.00 48.81 156 ALA A C 1
ATOM 1238 O O . ALA A 1 156 ? 43.498 -18.918 -42.670 1.00 48.81 156 ALA A O 1
ATOM 1239 N N . ARG A 1 157 ? 45.462 -19.076 -41.603 1.00 52.31 157 ARG A N 1
ATOM 1240 C CA . ARG A 1 157 ? 46.236 -19.485 -42.789 1.00 52.31 157 ARG A CA 1
ATOM 1241 C C . ARG A 1 157 ? 46.943 -20.835 -42.643 1.00 52.31 157 ARG A C 1
ATOM 1243 O O . ARG A 1 157 ? 47.879 -21.087 -43.390 1.00 52.31 157 ARG A O 1
ATOM 1250 N N . VAL A 1 158 ? 46.501 -21.718 -41.740 1.00 46.75 158 VAL A N 1
ATOM 1251 C CA . VAL A 1 158 ? 47.005 -23.104 -41.665 1.00 46.75 158 VAL A CA 1
ATOM 1252 C C . VAL A 1 158 ? 45.888 -24.090 -41.265 1.00 46.75 158 VAL A C 1
ATOM 1254 O O . VAL A 1 158 ? 45.556 -24.254 -40.101 1.00 46.75 158 VAL A O 1
ATOM 1257 N N . THR A 1 159 ? 45.322 -24.728 -42.298 1.00 52.16 159 THR A N 1
ATOM 1258 C CA . THR A 1 159 ? 44.818 -26.118 -42.395 1.00 52.16 159 THR A CA 1
ATOM 1259 C C . THR A 1 159 ? 43.790 -26.704 -41.401 1.00 52.16 159 THR A C 1
ATOM 1261 O O . THR A 1 159 ? 44.044 -26.860 -40.214 1.00 52.16 159 THR A O 1
ATOM 1264 N N . ARG A 1 160 ? 42.737 -27.298 -42.003 1.00 49.22 160 ARG A N 1
ATOM 1265 C CA . ARG A 1 160 ? 42.037 -28.539 -41.575 1.00 49.22 160 ARG A CA 1
ATOM 1266 C C . ARG A 1 160 ? 40.917 -28.482 -40.517 1.00 49.22 160 ARG A C 1
ATOM 1268 O O . ARG A 1 160 ? 40.770 -29.419 -39.744 1.00 49.22 160 ARG A O 1
ATOM 1275 N N . ILE A 1 161 ? 40.030 -27.483 -40.552 1.00 49.19 161 ILE A N 1
ATOM 1276 C CA . ILE A 1 161 ? 38.766 -27.525 -39.767 1.00 49.19 161 ILE A CA 1
ATOM 1277 C C . ILE A 1 161 ? 37.507 -27.396 -40.663 1.00 49.19 161 ILE A C 1
ATOM 1279 O O . ILE A 1 161 ? 36.412 -27.178 -40.168 1.00 49.19 161 ILE A O 1
ATOM 1283 N N . SER A 1 162 ? 37.590 -27.594 -41.992 1.00 51.59 162 SER A N 1
ATOM 1284 C CA . SER A 1 162 ? 36.470 -27.312 -42.929 1.00 51.59 162 SER A CA 1
ATOM 1285 C C . SER A 1 162 ? 35.158 -28.078 -42.667 1.00 51.59 162 SER A C 1
ATOM 1287 O O . SER A 1 162 ? 34.110 -27.639 -43.130 1.00 51.59 162 SER A O 1
ATOM 1289 N N . TRP A 1 163 ? 35.174 -29.182 -41.913 1.00 51.12 163 TRP A N 1
ATOM 1290 C CA . TRP A 1 163 ? 33.985 -30.022 -41.723 1.00 51.12 163 TRP A CA 1
ATOM 1291 C C . TRP A 1 163 ? 33.030 -29.531 -40.620 1.00 51.12 163 TRP A C 1
ATOM 1293 O O . TRP A 1 163 ? 31.823 -29.724 -40.732 1.00 51.12 163 TRP A O 1
ATOM 1303 N N . PHE A 1 164 ? 33.525 -28.796 -39.617 1.00 52.06 164 PHE A N 1
ATOM 1304 C CA . PHE A 1 164 ? 32.663 -28.155 -38.609 1.00 52.06 164 PHE A CA 1
ATOM 1305 C C . PHE A 1 164 ? 32.097 -26.798 -39.068 1.00 52.06 164 PHE A C 1
ATOM 1307 O O . PHE A 1 164 ? 31.175 -26.276 -38.442 1.00 52.06 164 PHE A O 1
ATOM 1314 N N . TYR A 1 165 ? 32.591 -26.228 -40.176 1.00 52.25 165 TYR A N 1
ATOM 1315 C CA . TYR A 1 165 ? 32.147 -24.911 -40.654 1.00 52.25 165 TYR A CA 1
ATOM 1316 C C . TYR A 1 165 ? 30.826 -24.925 -41.424 1.00 52.25 165 TYR A C 1
ATOM 1318 O O . TYR A 1 165 ? 30.186 -23.882 -41.498 1.00 52.25 165 TYR A O 1
ATOM 1326 N N . HIS A 1 166 ? 30.373 -26.054 -41.975 1.00 53.69 166 HIS A N 1
ATOM 1327 C CA . HIS A 1 166 ? 29.123 -26.073 -42.746 1.00 53.69 166 HIS A CA 1
ATOM 1328 C C . HIS A 1 166 ? 27.852 -25.817 -41.910 1.00 53.69 166 HIS A C 1
ATOM 1330 O O . HIS A 1 166 ? 27.053 -24.979 -42.332 1.00 53.69 166 HIS A O 1
ATOM 1336 N N . PRO A 1 167 ? 27.660 -26.410 -40.714 1.00 54.62 167 PRO A N 1
ATOM 1337 C CA . PRO A 1 167 ? 26.520 -26.042 -39.870 1.00 54.62 167 PRO A CA 1
ATOM 1338 C C . PRO A 1 167 ? 26.691 -24.654 -39.223 1.00 54.62 167 PRO A C 1
ATOM 1340 O O . PRO A 1 167 ? 25.718 -23.908 -39.116 1.00 54.62 167 PRO A O 1
ATOM 1343 N N . LEU A 1 168 ? 27.921 -24.244 -38.887 1.00 52.84 168 LEU A N 1
ATOM 1344 C CA . LEU A 1 168 ? 28.225 -22.917 -38.325 1.00 52.84 168 LEU A CA 1
ATOM 1345 C C . LEU A 1 168 ? 28.034 -21.766 -39.330 1.00 52.84 168 LEU A C 1
ATOM 1347 O O . LEU A 1 168 ? 27.600 -20.687 -38.934 1.00 52.84 168 LEU A O 1
ATOM 1351 N N . MET A 1 169 ? 28.263 -21.992 -40.628 1.00 44.50 169 MET A N 1
ATOM 1352 C CA . MET A 1 169 ? 27.963 -21.009 -41.678 1.00 44.50 169 MET A CA 1
ATOM 1353 C C . MET A 1 169 ? 26.460 -20.822 -41.904 1.00 44.50 169 MET A C 1
ATOM 1355 O O . MET A 1 169 ? 26.042 -19.719 -42.243 1.00 44.50 169 MET A O 1
ATOM 1359 N N . SER A 1 170 ? 25.629 -21.839 -41.648 1.00 46.75 170 SER A N 1
ATOM 1360 C CA . SER A 1 170 ? 24.165 -21.677 -41.689 1.00 46.75 170 SER A CA 1
ATOM 1361 C C . SER A 1 170 ? 23.642 -20.821 -40.523 1.00 46.75 170 SER A C 1
ATOM 1363 O O . SER A 1 170 ? 22.732 -20.015 -40.702 1.00 46.75 170 SER A O 1
ATOM 1365 N N . TRP A 1 171 ? 24.289 -20.899 -39.353 1.00 41.75 171 TRP A N 1
ATOM 1366 C CA . TRP A 1 171 ? 24.012 -20.022 -38.209 1.00 41.75 171 TRP A CA 1
ATOM 1367 C C . TRP A 1 171 ? 24.618 -18.619 -38.362 1.00 41.75 171 TRP A C 1
ATOM 1369 O O . TRP A 1 171 ? 24.015 -17.652 -37.914 1.00 41.75 171 TRP A O 1
ATOM 1379 N N . GLN A 1 172 ? 25.748 -18.465 -39.059 1.00 47.56 172 GLN A N 1
ATOM 1380 C CA . GLN A 1 172 ? 26.263 -17.143 -39.457 1.00 47.56 172 GLN A CA 1
ATOM 1381 C C . GLN A 1 172 ? 25.452 -16.491 -40.590 1.00 47.56 172 GLN A C 1
ATOM 1383 O O . GLN A 1 172 ? 25.462 -15.266 -40.722 1.00 47.56 172 GLN A O 1
ATOM 1388 N N . GLN A 1 173 ? 24.721 -17.277 -41.390 1.00 46.38 173 GLN A N 1
ATOM 1389 C CA . GLN A 1 173 ? 23.722 -16.767 -42.335 1.00 46.38 173 GLN A CA 1
ATOM 1390 C C . GLN A 1 173 ? 22.422 -16.321 -41.645 1.00 46.38 173 GLN A C 1
ATOM 1392 O O . GLN A 1 173 ? 21.679 -15.534 -42.238 1.00 46.38 173 GLN A O 1
ATOM 1397 N N . PHE A 1 174 ? 22.205 -16.680 -40.369 1.00 44.31 174 PHE A N 1
ATOM 1398 C CA . PHE A 1 174 ? 21.432 -15.842 -39.446 1.00 44.31 174 PHE A CA 1
ATOM 1399 C C . PHE A 1 174 ? 22.258 -14.581 -39.179 1.00 44.31 174 PHE A C 1
ATOM 1401 O O . PHE A 1 174 ? 23.079 -14.469 -38.271 1.00 44.31 174 PHE A O 1
ATOM 1408 N N . ASN A 1 175 ? 22.116 -13.663 -40.120 1.00 43.88 175 ASN A N 1
ATOM 1409 C CA . ASN A 1 175 ? 23.013 -12.561 -40.371 1.00 43.88 175 ASN A CA 1
ATOM 1410 C C . ASN A 1 175 ? 22.894 -11.490 -39.274 1.00 43.88 175 ASN A C 1
ATOM 1412 O O . ASN A 1 175 ? 22.253 -10.457 -39.463 1.00 43.88 175 ASN A O 1
ATOM 1416 N N . ILE A 1 176 ? 23.553 -11.720 -38.134 1.00 46.34 176 ILE A N 1
ATOM 1417 C CA . ILE A 1 176 ? 23.750 -10.731 -37.058 1.00 46.34 176 ILE A CA 1
ATOM 1418 C C . ILE A 1 176 ? 24.403 -9.449 -37.615 1.00 46.34 176 ILE A C 1
ATOM 1420 O O . ILE A 1 176 ? 24.179 -8.366 -37.077 1.00 46.34 176 ILE A O 1
ATOM 1424 N N . ASN A 1 177 ? 25.120 -9.549 -38.740 1.00 46.00 177 ASN A N 1
ATOM 1425 C CA . ASN A 1 177 ? 25.842 -8.454 -39.382 1.00 46.00 177 ASN A CA 1
ATOM 1426 C C . ASN A 1 177 ? 25.046 -7.662 -40.439 1.00 46.00 177 ASN A C 1
ATOM 1428 O O . ASN A 1 177 ? 25.581 -6.673 -40.937 1.00 46.00 177 ASN A O 1
ATOM 1432 N N . ARG A 1 178 ? 23.802 -8.030 -40.802 1.00 42.81 178 ARG A N 1
ATOM 1433 C CA . ARG A 1 178 ? 23.043 -7.297 -41.849 1.00 42.81 178 ARG A CA 1
ATOM 1434 C C . ARG A 1 178 ? 21.984 -6.319 -41.374 1.00 42.81 178 ARG A C 1
ATOM 1436 O O . ARG A 1 178 ? 21.448 -5.594 -42.202 1.00 42.81 178 ARG A O 1
ATOM 1443 N N . PHE A 1 179 ? 21.718 -6.227 -40.082 1.00 43.16 179 PHE A N 1
ATOM 1444 C CA . PHE A 1 179 ? 20.860 -5.175 -39.551 1.00 43.16 179 PHE A CA 1
ATOM 1445 C C . PHE A 1 179 ? 21.467 -4.616 -38.279 1.00 43.16 179 PHE A C 1
ATOM 1447 O O . PHE A 1 179 ? 22.322 -5.246 -37.671 1.00 43.16 179 PHE A O 1
ATOM 1454 N N . ASN A 1 180 ? 21.012 -3.429 -37.893 1.00 53.03 180 ASN A N 1
ATOM 1455 C CA . ASN A 1 180 ? 21.307 -2.681 -36.671 1.00 53.03 180 ASN A CA 1
ATOM 1456 C C . ASN A 1 180 ? 21.092 -3.466 -35.347 1.00 53.03 180 ASN A C 1
ATOM 1458 O O . ASN A 1 180 ? 20.774 -2.853 -34.340 1.00 53.03 180 ASN A O 1
ATOM 1462 N N . SER A 1 181 ? 21.248 -4.789 -35.302 1.00 56.12 181 SER A N 1
ATOM 1463 C CA . SER A 1 181 ? 21.031 -5.702 -34.179 1.00 56.12 181 SER A CA 1
ATOM 1464 C C . SER A 1 181 ? 21.841 -5.301 -32.947 1.00 56.12 181 SER A C 1
ATOM 1466 O O . SER A 1 181 ? 21.274 -5.174 -31.873 1.00 56.12 181 SER A O 1
ATOM 1468 N N . ILE A 1 182 ? 23.130 -4.977 -33.093 1.00 61.81 182 ILE A N 1
ATOM 1469 C CA . ILE A 1 182 ? 23.970 -4.493 -31.983 1.00 61.81 182 ILE A CA 1
ATOM 1470 C C . ILE A 1 182 ? 23.454 -3.146 -31.462 1.00 61.81 182 ILE A C 1
ATOM 1472 O O . ILE A 1 182 ? 23.412 -2.917 -30.255 1.00 61.81 182 ILE A O 1
ATOM 1476 N N . LYS A 1 183 ? 23.017 -2.254 -32.360 1.00 66.75 183 LYS A N 1
ATOM 1477 C CA . LYS A 1 183 ? 22.439 -0.954 -31.993 1.00 66.75 183 LYS A CA 1
ATOM 1478 C C . LYS A 1 183 ? 21.068 -1.116 -31.325 1.00 66.75 183 LYS A C 1
ATOM 1480 O O . LYS A 1 183 ? 20.786 -0.405 -30.369 1.00 66.75 183 LYS A O 1
ATOM 1485 N N . LEU A 1 184 ? 20.256 -2.063 -31.788 1.00 70.75 184 LEU A N 1
ATOM 1486 C CA . LEU A 1 184 ? 18.925 -2.377 -31.275 1.00 70.75 184 LEU A CA 1
ATOM 1487 C C . LEU A 1 184 ? 19.010 -3.057 -29.909 1.00 70.75 184 LEU A C 1
ATOM 1489 O O . LEU A 1 184 ? 18.358 -2.603 -28.981 1.00 70.75 184 LEU A O 1
ATOM 1493 N N . VAL A 1 185 ? 19.873 -4.062 -29.745 1.00 72.44 185 VAL A N 1
ATOM 1494 C CA . VAL A 1 185 ? 20.144 -4.709 -28.452 1.00 72.44 185 VAL A CA 1
ATOM 1495 C C . VAL A 1 185 ? 20.702 -3.692 -27.462 1.00 72.44 185 VAL A C 1
ATOM 1497 O O . VAL A 1 185 ? 20.239 -3.627 -26.331 1.00 72.44 185 VAL A O 1
ATOM 1500 N N . ARG A 1 186 ? 21.638 -2.832 -27.884 1.00 74.69 186 ARG A N 1
ATOM 1501 C CA . ARG A 1 186 ? 22.146 -1.746 -27.036 1.00 74.69 186 ARG A CA 1
ATOM 1502 C C . ARG A 1 186 ? 21.048 -0.752 -26.644 1.00 74.69 186 ARG A C 1
ATOM 1504 O O . ARG A 1 186 ? 21.012 -0.328 -25.495 1.00 74.69 186 ARG A O 1
ATOM 1511 N N . SER A 1 187 ? 20.166 -0.386 -27.575 1.00 83.94 187 SER A N 1
ATOM 1512 C CA . SER A 1 187 ? 19.025 0.497 -27.304 1.00 83.94 187 SER A CA 1
ATOM 1513 C C . SER A 1 187 ? 18.058 -0.134 -26.305 1.00 83.94 187 SER A C 1
ATOM 1515 O O . SER A 1 187 ? 17.672 0.515 -25.342 1.00 83.94 187 SER A O 1
ATOM 1517 N N . LEU A 1 188 ? 17.734 -1.413 -26.494 1.00 86.00 188 LEU A N 1
ATOM 1518 C CA . LEU A 1 188 ? 16.820 -2.165 -25.644 1.00 86.00 188 LEU A CA 1
ATOM 1519 C C . LEU A 1 188 ? 17.395 -2.362 -24.237 1.00 86.00 188 LEU A C 1
ATOM 1521 O O . LEU A 1 188 ? 16.689 -2.173 -23.256 1.00 86.00 188 LEU A O 1
ATOM 1525 N N . VAL A 1 189 ? 18.689 -2.674 -24.111 1.00 85.00 189 VAL A N 1
ATOM 1526 C CA . VAL A 1 189 ? 19.351 -2.772 -22.799 1.00 85.00 189 VAL A CA 1
ATOM 1527 C C . VAL A 1 189 ? 19.344 -1.425 -22.077 1.00 85.00 189 VAL A C 1
ATOM 1529 O O . VAL A 1 189 ? 19.029 -1.381 -20.891 1.00 85.00 189 VAL A O 1
ATOM 1532 N N . ASN A 1 190 ? 19.636 -0.322 -22.775 1.00 88.06 190 ASN A N 1
ATOM 1533 C CA . ASN A 1 190 ? 19.554 1.014 -22.183 1.00 88.06 190 ASN A CA 1
ATOM 1534 C C . ASN A 1 190 ? 18.134 1.323 -21.688 1.00 88.06 190 ASN A C 1
ATOM 1536 O O . ASN A 1 190 ? 17.970 1.826 -20.580 1.00 88.06 190 ASN A O 1
ATOM 1540 N N . GLU A 1 191 ? 17.118 1.000 -22.487 1.00 89.00 191 GLU A N 1
ATOM 1541 C CA . GLU A 1 191 ? 15.714 1.198 -22.129 1.00 89.00 191 GLU A CA 1
ATOM 1542 C C . GLU A 1 191 ? 15.308 0.345 -20.920 1.00 89.00 191 GLU A C 1
ATOM 1544 O O . GLU A 1 191 ? 14.716 0.870 -19.982 1.00 89.00 191 GLU A O 1
ATOM 1549 N N . ILE A 1 192 ? 15.726 -0.925 -20.862 1.00 91.38 192 ILE A N 1
ATOM 1550 C CA . ILE A 1 192 ? 15.512 -1.789 -19.691 1.00 91.38 192 ILE A CA 1
ATOM 1551 C C . ILE A 1 192 ? 16.164 -1.198 -18.443 1.00 91.38 192 ILE A C 1
ATOM 1553 O O . ILE A 1 192 ? 15.537 -1.196 -17.384 1.00 91.38 192 ILE A O 1
ATOM 1557 N N . ILE A 1 193 ? 17.401 -0.698 -18.539 1.00 91.88 193 ILE A N 1
ATOM 1558 C CA . ILE A 1 193 ? 18.099 -0.072 -17.406 1.00 91.88 193 ILE A CA 1
ATOM 1559 C C . ILE A 1 193 ? 17.305 1.136 -16.902 1.00 91.88 193 ILE A C 1
ATOM 1561 O O . ILE A 1 193 ? 17.068 1.252 -15.700 1.00 91.88 193 ILE A O 1
ATOM 1565 N N . ILE A 1 194 ? 16.868 2.008 -17.816 1.00 91.25 194 ILE A N 1
ATOM 1566 C CA . ILE A 1 194 ? 16.070 3.194 -17.487 1.00 91.25 194 ILE A CA 1
ATOM 1567 C C . ILE A 1 194 ? 14.771 2.777 -16.792 1.00 91.25 194 ILE A C 1
ATOM 1569 O O . ILE A 1 194 ? 14.510 3.219 -15.675 1.00 91.25 194 ILE A O 1
ATOM 1573 N N . VAL A 1 195 ? 13.987 1.894 -17.417 1.00 92.31 195 VAL A N 1
ATOM 1574 C CA . VAL A 1 195 ? 12.698 1.432 -16.883 1.00 92.31 195 VAL A CA 1
ATOM 1575 C C . VAL A 1 195 ? 12.880 0.753 -15.527 1.00 92.31 195 VAL A C 1
ATOM 1577 O O . VAL A 1 195 ? 12.130 1.039 -14.600 1.00 92.31 195 VAL A O 1
ATOM 1580 N N . SER A 1 196 ? 13.906 -0.085 -15.365 1.00 92.88 196 SER A N 1
ATOM 1581 C CA . SER A 1 196 ? 14.185 -0.776 -14.100 1.00 92.88 196 SER A CA 1
ATOM 1582 C C . SER A 1 196 ? 14.509 0.205 -12.976 1.00 92.88 196 SER A C 1
ATOM 1584 O O . SER A 1 196 ? 13.969 0.076 -11.880 1.00 92.88 196 SER A O 1
ATOM 1586 N N . LEU A 1 197 ? 15.349 1.211 -13.235 1.00 94.56 197 LEU A N 1
ATOM 1587 C CA . LEU A 1 197 ? 15.690 2.226 -12.235 1.00 94.56 197 LEU A CA 1
ATOM 1588 C C . LEU A 1 197 ? 14.484 3.096 -11.868 1.00 94.56 197 LEU A C 1
ATOM 1590 O O . LEU A 1 197 ? 14.274 3.377 -10.689 1.00 94.56 197 LEU A O 1
ATOM 1594 N N . VAL A 1 198 ? 13.662 3.470 -12.854 1.00 94.06 198 VAL A N 1
ATOM 1595 C CA . VAL A 1 198 ? 12.406 4.190 -12.609 1.00 94.06 198 VAL A CA 1
ATOM 1596 C C . VAL A 1 198 ? 11.468 3.345 -11.748 1.00 94.06 198 VAL A C 1
ATOM 1598 O O . VAL A 1 198 ? 10.972 3.836 -10.739 1.00 94.06 198 VAL A O 1
ATOM 1601 N N . LEU A 1 199 ? 11.270 2.065 -12.072 1.00 94.56 199 LEU A N 1
ATOM 1602 C CA . LEU A 1 199 ? 10.425 1.166 -11.281 1.00 94.56 199 LEU A CA 1
ATOM 1603 C C . LEU A 1 199 ? 10.940 0.987 -9.849 1.00 94.56 199 LEU A C 1
ATOM 1605 O O . LEU A 1 199 ? 10.137 0.981 -8.918 1.00 94.56 199 LEU A O 1
ATOM 1609 N N . VAL A 1 200 ? 12.258 0.886 -9.650 1.00 95.62 200 VAL A N 1
ATOM 1610 C CA . VAL A 1 200 ? 12.866 0.827 -8.310 1.00 95.62 200 VAL A CA 1
ATOM 1611 C C . VAL A 1 200 ? 12.582 2.106 -7.523 1.00 95.62 200 VAL A C 1
ATOM 1613 O O . VAL A 1 200 ? 12.213 2.023 -6.351 1.00 95.62 200 VAL A O 1
ATOM 1616 N N . MET A 1 201 ? 12.708 3.278 -8.153 1.00 95.00 201 MET A N 1
ATOM 1617 C CA . MET A 1 201 ? 12.375 4.552 -7.512 1.00 95.00 201 MET A CA 1
ATOM 1618 C C . MET A 1 201 ? 10.894 4.613 -7.126 1.00 95.00 201 MET A C 1
ATOM 1620 O O . MET A 1 201 ? 10.584 4.901 -5.969 1.00 95.00 201 MET A O 1
ATOM 1624 N N . LEU A 1 202 ? 9.987 4.288 -8.055 1.00 95.25 202 LEU A N 1
ATOM 1625 C CA . LEU A 1 202 ? 8.544 4.272 -7.794 1.00 95.25 202 LEU A CA 1
ATOM 1626 C C . LEU A 1 202 ? 8.201 3.311 -6.651 1.00 95.25 202 LEU A C 1
ATOM 1628 O O . LEU A 1 202 ? 7.459 3.677 -5.741 1.00 95.25 202 LEU A O 1
ATOM 1632 N N . PHE A 1 203 ? 8.793 2.113 -6.660 1.00 95.88 203 PHE A N 1
ATOM 1633 C CA . PHE A 1 203 ? 8.628 1.122 -5.602 1.00 95.88 203 PHE A CA 1
ATOM 1634 C C . PHE A 1 203 ? 9.062 1.659 -4.244 1.00 95.88 203 PHE A C 1
ATOM 1636 O O . PHE A 1 203 ? 8.307 1.564 -3.277 1.00 95.88 203 PHE A O 1
ATOM 1643 N N . TRP A 1 204 ? 10.258 2.239 -4.161 1.00 95.19 204 TRP A N 1
ATOM 1644 C CA . TRP A 1 204 ? 10.789 2.732 -2.896 1.00 95.19 204 TRP A CA 1
ATOM 1645 C C . TRP A 1 204 ? 9.948 3.880 -2.335 1.00 95.19 204 TRP A C 1
ATOM 1647 O O . TRP A 1 204 ? 9.593 3.853 -1.155 1.00 95.19 204 TRP A O 1
ATOM 1657 N N . SER A 1 205 ? 9.590 4.852 -3.179 1.00 94.06 205 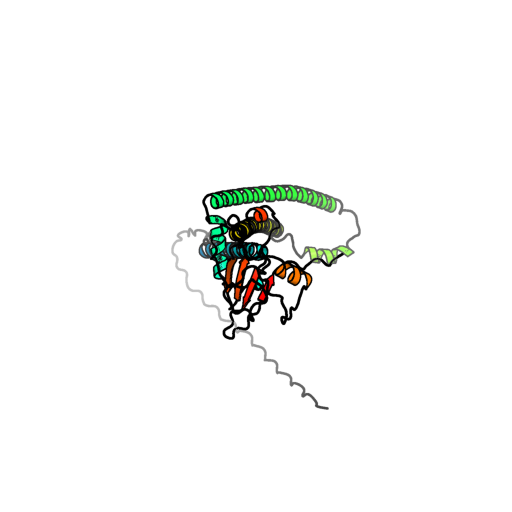SER A N 1
ATOM 1658 C CA . SER A 1 205 ? 8.770 6.003 -2.789 1.00 94.06 205 SER A CA 1
ATOM 1659 C C . SER A 1 205 ? 7.384 5.572 -2.315 1.00 94.06 205 SER A C 1
ATOM 1661 O O . SER A 1 205 ? 6.989 5.897 -1.196 1.00 94.06 205 SER A O 1
ATOM 1663 N N . ALA A 1 206 ? 6.675 4.773 -3.117 1.00 95.81 206 ALA A N 1
ATOM 1664 C CA . ALA A 1 206 ? 5.334 4.303 -2.782 1.00 95.81 206 ALA A CA 1
ATOM 1665 C C . ALA A 1 206 ? 5.322 3.436 -1.520 1.00 95.81 206 ALA A C 1
ATOM 1667 O O . ALA A 1 206 ? 4.466 3.610 -0.653 1.00 95.81 206 ALA A O 1
ATOM 1668 N N . ARG A 1 207 ? 6.293 2.522 -1.388 1.00 95.56 207 ARG A N 1
ATOM 1669 C CA . ARG A 1 207 ? 6.395 1.635 -0.226 1.00 95.56 207 ARG A CA 1
ATOM 1670 C C . ARG A 1 207 ? 6.670 2.412 1.051 1.00 95.56 207 ARG A C 1
ATOM 1672 O O . ARG A 1 207 ? 6.062 2.131 2.082 1.00 95.56 207 ARG A O 1
ATOM 1679 N N . TYR A 1 208 ? 7.616 3.347 1.002 1.00 93.44 208 TYR A N 1
ATOM 1680 C CA . TYR A 1 208 ? 7.966 4.144 2.169 1.00 93.44 208 TYR A CA 1
ATOM 1681 C C . TYR A 1 208 ? 6.786 5.005 2.614 1.00 93.44 208 TYR A C 1
ATOM 1683 O O . TYR A 1 208 ? 6.448 4.981 3.796 1.00 93.44 208 TYR A O 1
ATOM 1691 N N . GLN A 1 209 ? 6.127 5.687 1.672 1.00 93.62 209 GLN A N 1
ATOM 1692 C CA . GLN A 1 209 ? 4.963 6.509 1.983 1.00 93.62 209 GLN A CA 1
ATOM 1693 C C . GLN A 1 209 ? 3.813 5.666 2.546 1.00 93.62 209 GLN A C 1
ATOM 1695 O O . GLN A 1 209 ? 3.286 5.999 3.599 1.00 93.62 209 GLN A O 1
ATOM 1700 N N . GLY A 1 210 ? 3.485 4.528 1.923 1.00 93.69 210 GLY A N 1
ATOM 1701 C CA . GLY A 1 210 ? 2.402 3.659 2.398 1.00 93.69 210 GLY A CA 1
ATOM 1702 C C . GLY A 1 210 ? 2.615 3.155 3.828 1.00 93.69 210 GLY A C 1
ATOM 1703 O O . GLY A 1 210 ? 1.678 3.126 4.618 1.00 93.69 210 GLY A O 1
ATOM 1704 N N . ILE A 1 211 ? 3.855 2.814 4.199 1.00 92.81 211 ILE A N 1
ATOM 1705 C CA . ILE A 1 211 ? 4.188 2.410 5.577 1.00 92.81 211 ILE A CA 1
ATOM 1706 C C . ILE A 1 211 ? 4.150 3.604 6.537 1.00 92.81 211 ILE A C 1
ATOM 1708 O O . ILE A 1 211 ? 3.725 3.448 7.682 1.00 92.81 211 ILE A O 1
ATOM 1712 N N . ALA A 1 212 ? 4.641 4.769 6.109 1.00 91.31 212 ALA A N 1
ATOM 1713 C CA . ALA A 1 212 ? 4.656 5.972 6.933 1.00 91.31 212 ALA A CA 1
ATOM 1714 C C . ALA A 1 212 ? 3.230 6.427 7.271 1.00 91.31 212 ALA A C 1
ATOM 1716 O O . ALA A 1 212 ? 2.933 6.644 8.446 1.00 91.31 212 ALA A O 1
ATOM 1717 N N . ASP A 1 213 ? 2.353 6.471 6.268 1.00 91.88 213 ASP A N 1
ATOM 1718 C CA . ASP A 1 213 ? 0.947 6.836 6.425 1.00 91.88 213 ASP A CA 1
ATOM 1719 C C . ASP A 1 213 ? 0.219 5.813 7.304 1.00 91.88 213 ASP A C 1
ATOM 1721 O O . ASP A 1 213 ? -0.389 6.193 8.299 1.00 91.88 213 ASP A O 1
ATOM 1725 N N . ALA A 1 214 ? 0.380 4.507 7.041 1.00 93.06 214 ALA A N 1
ATOM 1726 C CA . ALA A 1 214 ? -0.232 3.461 7.867 1.00 93.06 214 ALA A CA 1
ATOM 1727 C C . ALA A 1 214 ? 0.215 3.525 9.335 1.00 93.06 214 ALA A C 1
ATOM 1729 O O . ALA A 1 214 ? -0.584 3.308 10.242 1.00 93.06 214 ALA A O 1
ATOM 1730 N N . ARG A 1 215 ? 1.489 3.849 9.593 1.00 91.31 215 ARG A N 1
ATOM 1731 C CA . ARG A 1 215 ? 2.001 4.019 10.959 1.00 91.31 215 ARG A CA 1
ATOM 1732 C C . ARG A 1 215 ? 1.434 5.269 11.631 1.00 91.31 215 ARG A C 1
ATOM 1734 O O . ARG A 1 215 ? 1.166 5.218 12.829 1.00 91.31 215 ARG A O 1
ATOM 1741 N N . GLY A 1 216 ? 1.270 6.362 10.887 1.00 89.38 216 GLY A N 1
ATOM 1742 C CA . GLY A 1 216 ? 0.605 7.570 11.379 1.00 89.38 216 GLY A CA 1
ATOM 1743 C C . GLY A 1 216 ? -0.859 7.303 11.730 1.00 89.38 216 GLY A C 1
ATOM 1744 O O . GLY A 1 216 ? -1.305 7.630 12.829 1.00 89.38 216 GLY A O 1
ATOM 1745 N N . ASP A 1 217 ? -1.571 6.614 10.842 1.00 91.19 217 ASP A N 1
ATOM 1746 C CA . ASP A 1 217 ? -2.980 6.252 11.003 1.00 91.19 217 ASP A CA 1
ATOM 1747 C C . ASP A 1 217 ? -3.219 5.194 12.081 1.00 91.19 217 ASP A C 1
ATOM 1749 O O . ASP A 1 217 ? -4.298 5.145 12.675 1.00 91.19 217 ASP A O 1
ATOM 1753 N N . ALA A 1 218 ? -2.225 4.356 12.367 1.00 89.75 218 ALA A N 1
ATOM 1754 C CA . ALA A 1 218 ? -2.295 3.392 13.453 1.00 89.75 218 ALA A CA 1
ATOM 1755 C C . ALA A 1 218 ? -2.226 4.045 14.841 1.00 89.75 218 ALA A C 1
ATOM 1757 O O . ALA A 1 218 ? -2.486 3.374 15.839 1.00 89.75 218 ALA A O 1
ATOM 1758 N N . GLY A 1 219 ? -1.837 5.319 14.929 1.00 85.75 219 GLY A N 1
ATOM 1759 C CA . GLY A 1 219 ? -1.589 5.995 16.193 1.00 85.75 219 GLY A CA 1
ATOM 1760 C C . GLY A 1 219 ? -2.809 6.624 16.868 1.00 85.75 219 GLY A C 1
ATOM 1761 O O . GLY A 1 219 ? -3.882 6.770 16.288 1.00 85.75 219 GLY A O 1
ATOM 1762 N N . GLU A 1 220 ? -2.632 7.059 18.117 1.00 79.56 220 GLU A N 1
ATOM 1763 C CA . GLU A 1 220 ? -3.668 7.766 18.892 1.00 79.56 220 GLU A CA 1
ATOM 1764 C C . GLU A 1 220 ? -4.134 9.064 18.217 1.00 79.56 220 GLU A C 1
ATOM 1766 O O . GLU A 1 220 ? -5.328 9.357 18.222 1.00 79.56 220 GLU A O 1
ATOM 1771 N N . ASN A 1 221 ? -3.224 9.789 17.560 1.00 80.56 221 ASN A N 1
ATOM 1772 C CA . ASN A 1 221 ? -3.509 11.040 16.843 1.00 80.56 221 ASN A CA 1
ATOM 1773 C C . ASN A 1 221 ? -4.033 10.822 15.410 1.00 80.56 221 ASN A C 1
ATOM 1775 O O . ASN A 1 221 ? -4.004 11.741 14.594 1.00 80.56 221 ASN A O 1
ATOM 1779 N N . SER A 1 222 ? -4.485 9.607 15.094 1.00 83.62 222 SER A N 1
ATOM 1780 C CA . SER A 1 222 ? -5.012 9.250 13.779 1.00 83.62 222 SER A CA 1
ATOM 1781 C C . SER A 1 222 ? -6.233 10.081 13.387 1.00 83.62 222 SER A C 1
ATOM 1783 O O . SER A 1 222 ? -7.112 10.374 14.209 1.00 83.62 222 SER A O 1
ATOM 1785 N N . SER A 1 223 ? -6.300 10.402 12.094 1.00 82.31 223 SER A N 1
ATOM 1786 C CA . SER A 1 223 ? -7.451 11.056 11.466 1.00 82.31 223 SER A CA 1
ATOM 1787 C C . SER A 1 223 ? -8.589 10.084 11.134 1.00 82.31 223 SER A C 1
ATOM 1789 O O . SER A 1 223 ? -9.693 10.523 10.809 1.00 82.31 223 SER A O 1
ATOM 1791 N N . LEU A 1 224 ? -8.350 8.769 11.245 1.00 85.31 224 LEU A N 1
ATOM 1792 C CA . LEU A 1 224 ? -9.362 7.754 10.968 1.00 85.31 224 LEU A CA 1
ATOM 1793 C C . LEU A 1 224 ? -10.529 7.836 11.966 1.00 85.31 224 LEU A C 1
ATOM 1795 O O . LEU A 1 224 ? -10.307 8.139 13.144 1.00 85.31 224 LEU A O 1
ATOM 1799 N N . PRO A 1 225 ? -11.772 7.534 11.548 1.00 81.25 225 PRO A N 1
ATOM 1800 C CA . PRO A 1 225 ? -12.934 7.613 12.427 1.00 81.25 225 PRO A CA 1
ATOM 1801 C C . PRO A 1 225 ? -12.769 6.741 13.673 1.00 81.25 225 PRO A C 1
ATOM 1803 O O . PRO A 1 225 ? -12.412 5.566 13.576 1.00 81.25 225 PRO A O 1
ATOM 1806 N N . ALA A 1 226 ? -13.045 7.311 14.846 1.00 79.69 226 ALA A N 1
ATOM 1807 C CA . ALA A 1 226 ? -13.176 6.539 16.074 1.00 79.69 226 ALA A CA 1
ATOM 1808 C C . ALA A 1 226 ? -14.513 5.785 16.068 1.00 79.69 226 ALA A C 1
ATOM 1810 O O . ALA A 1 226 ? -15.544 6.359 15.716 1.00 79.69 226 ALA A O 1
ATOM 1811 N N . VAL A 1 227 ? -14.501 4.513 16.463 1.00 75.81 227 VAL A N 1
ATOM 1812 C CA . VAL A 1 227 ? -15.690 3.652 16.465 1.00 75.81 227 VAL A CA 1
ATOM 1813 C C . VAL A 1 227 ? -15.911 3.067 17.850 1.00 75.81 227 VAL A C 1
ATOM 1815 O O . VAL A 1 227 ? -14.983 2.568 18.483 1.00 75.81 227 VAL A O 1
ATOM 1818 N N . ALA A 1 228 ? -17.165 3.085 18.294 1.00 64.81 228 ALA A N 1
ATOM 1819 C CA . ALA A 1 228 ? -17.633 2.305 19.428 1.00 64.81 228 ALA A CA 1
ATOM 1820 C C . ALA A 1 228 ? -18.557 1.200 18.906 1.00 64.81 228 ALA A C 1
ATOM 1822 O O . ALA A 1 228 ? -19.579 1.483 18.281 1.00 64.81 228 ALA A O 1
ATOM 1823 N N . LEU A 1 229 ? -18.191 -0.057 19.150 1.00 69.69 229 LEU A N 1
ATOM 1824 C CA . LEU A 1 229 ? -19.022 -1.205 18.807 1.00 69.69 229 LEU A CA 1
ATOM 1825 C C . LEU A 1 229 ? -19.918 -1.553 19.998 1.00 69.69 229 LEU A C 1
ATOM 1827 O O . LEU A 1 229 ? -19.419 -1.871 21.076 1.00 69.69 229 LEU A O 1
ATOM 1831 N N . ILE A 1 230 ? -21.234 -1.512 19.793 1.00 65.06 230 ILE A N 1
ATOM 1832 C CA . ILE A 1 230 ? -22.230 -1.921 20.787 1.00 65.06 230 ILE A CA 1
ATOM 1833 C C . ILE A 1 230 ? -22.941 -3.160 20.252 1.00 65.06 230 ILE A C 1
ATOM 1835 O O . ILE A 1 230 ? -23.543 -3.120 19.180 1.00 65.06 230 ILE A O 1
ATOM 1839 N N . ALA A 1 231 ? -22.889 -4.258 21.001 1.00 68.62 231 ALA A N 1
ATOM 1840 C CA . ALA A 1 231 ? -23.567 -5.501 20.656 1.00 68.62 231 ALA A CA 1
ATOM 1841 C C . ALA A 1 231 ? -24.084 -6.216 21.906 1.00 68.62 231 ALA A C 1
ATOM 1843 O O . ALA A 1 231 ? -23.689 -5.900 23.030 1.00 68.62 231 ALA A O 1
ATOM 1844 N N . LYS A 1 232 ? -24.977 -7.190 21.704 1.00 67.38 232 LYS A N 1
ATOM 1845 C CA . LYS A 1 232 ? -25.455 -8.046 22.791 1.00 67.38 232 LYS A CA 1
ATOM 1846 C C . LYS A 1 232 ? -24.340 -8.976 23.277 1.00 67.38 232 LYS A C 1
ATOM 1848 O O . LYS A 1 232 ? -23.496 -9.411 22.496 1.00 67.38 232 LYS A O 1
ATOM 1853 N N . GLN A 1 233 ? -24.361 -9.275 24.574 1.00 65.81 233 GLN A N 1
ATOM 1854 C CA . GLN A 1 233 ? -23.314 -10.028 25.271 1.00 65.81 233 GLN A CA 1
ATOM 1855 C C . GLN A 1 233 ? -23.072 -11.430 24.682 1.00 65.81 233 GLN A C 1
ATOM 1857 O O . GLN A 1 233 ? -21.952 -11.925 24.680 1.00 65.81 233 GLN A O 1
ATOM 1862 N N . ASP A 1 234 ? -24.126 -12.079 24.213 1.00 69.56 234 ASP A N 1
ATOM 1863 C CA . ASP A 1 234 ? -24.124 -13.405 23.601 1.00 69.56 234 ASP A CA 1
ATOM 1864 C C . ASP A 1 234 ? -23.570 -13.422 22.167 1.00 69.56 234 ASP A C 1
ATOM 1866 O O . ASP A 1 234 ? -23.168 -14.481 21.688 1.00 69.56 234 ASP A O 1
ATOM 1870 N N . ASN A 1 235 ? -23.467 -12.262 21.511 1.00 69.06 235 ASN A N 1
ATOM 1871 C CA . ASN A 1 235 ? -23.076 -12.168 20.103 1.00 69.06 235 ASN A CA 1
ATOM 1872 C C . ASN A 1 235 ? -21.583 -11.881 19.887 1.00 69.06 235 ASN A C 1
ATOM 1874 O O . ASN A 1 235 ? -21.093 -12.060 18.774 1.00 69.06 235 ASN A O 1
ATOM 1878 N N . ILE A 1 236 ? -20.848 -11.433 20.914 1.00 69.25 236 ILE A N 1
ATOM 1879 C CA . ILE A 1 236 ? -19.416 -11.124 20.798 1.00 69.25 236 ILE A CA 1
ATOM 1880 C C . ILE A 1 236 ? -18.624 -11.847 21.891 1.00 69.25 236 ILE A C 1
ATOM 1882 O O . ILE A 1 236 ? -18.850 -11.666 23.083 1.00 69.25 236 ILE A O 1
ATOM 1886 N N . ALA A 1 237 ? -17.638 -12.643 21.470 1.00 65.50 237 ALA A N 1
ATOM 1887 C CA . ALA A 1 237 ? -16.769 -13.409 22.368 1.00 65.50 237 ALA A CA 1
ATOM 1888 C C . ALA A 1 237 ? -15.650 -12.575 23.032 1.00 65.50 237 ALA A C 1
ATOM 1890 O O . ALA A 1 237 ? -14.969 -13.062 23.935 1.00 65.50 237 ALA A O 1
ATOM 1891 N N . LEU A 1 238 ? -15.426 -11.345 22.562 1.00 68.06 238 LEU A N 1
ATOM 1892 C CA . LEU A 1 238 ? -14.378 -10.425 23.004 1.00 68.06 238 LEU A CA 1
ATOM 1893 C C . LEU A 1 238 ? -14.960 -9.089 23.474 1.00 68.06 238 LEU A C 1
ATOM 1895 O O . LEU A 1 238 ? -15.925 -8.582 22.915 1.00 68.06 238 LEU A O 1
ATOM 1899 N N . GLY A 1 239 ? -14.321 -8.485 24.472 1.00 67.19 239 GLY A N 1
ATOM 1900 C CA . GLY A 1 239 ? -14.736 -7.203 25.039 1.00 67.19 239 GLY A CA 1
ATOM 1901 C C . GLY A 1 239 ? -15.180 -7.315 26.494 1.00 67.19 239 GLY A C 1
ATOM 1902 O O . GLY A 1 239 ? -15.101 -8.376 27.119 1.00 67.19 239 GLY A O 1
ATOM 1903 N N . ARG A 1 240 ? -15.599 -6.179 27.052 1.00 68.38 240 ARG A N 1
ATOM 1904 C CA . ARG A 1 240 ? -16.039 -6.057 28.444 1.00 68.38 240 ARG A CA 1
ATOM 1905 C C . ARG A 1 240 ? -17.518 -5.691 28.511 1.00 68.38 240 ARG A C 1
ATOM 1907 O O . ARG A 1 240 ? -18.074 -5.156 27.553 1.00 68.38 240 ARG A O 1
ATOM 1914 N N . LYS A 1 241 ? -18.147 -5.987 29.648 1.00 69.38 241 LYS A N 1
ATOM 1915 C CA . LYS A 1 241 ? -19.522 -5.570 29.922 1.00 69.38 241 LYS A CA 1
ATOM 1916 C C . LYS A 1 241 ? -19.616 -4.049 30.069 1.00 69.38 241 LYS A C 1
ATOM 1918 O O . LYS A 1 241 ? -18.685 -3.413 30.555 1.00 69.38 241 LYS A O 1
ATOM 1923 N N . LEU A 1 242 ? -20.750 -3.483 29.656 1.00 67.62 242 LEU A N 1
ATOM 1924 C CA . LEU A 1 242 ? -20.999 -2.043 29.760 1.00 67.62 242 LEU A CA 1
ATOM 1925 C C . LEU A 1 242 ? -21.344 -1.628 31.201 1.00 67.62 242 LEU A C 1
ATOM 1927 O O . LEU A 1 242 ? -20.947 -0.557 31.644 1.00 67.62 242 LEU A O 1
ATOM 1931 N N . ASP A 1 243 ? -22.072 -2.485 31.917 1.00 72.25 243 ASP A N 1
ATOM 1932 C CA . ASP A 1 243 ? -22.517 -2.311 33.304 1.00 72.25 243 ASP A CA 1
ATOM 1933 C C . ASP A 1 243 ? -21.423 -2.622 34.334 1.00 72.25 243 ASP A C 1
ATOM 1935 O O . ASP A 1 243 ? -21.353 -1.969 35.372 1.00 72.25 243 ASP A O 1
ATOM 1939 N N . ASP A 1 244 ? -20.542 -3.577 34.029 1.00 70.81 244 ASP A N 1
ATOM 1940 C CA . ASP A 1 244 ? -19.354 -3.878 34.832 1.00 70.81 244 ASP A CA 1
ATOM 1941 C C . ASP A 1 244 ? -18.106 -3.939 33.939 1.00 70.81 244 ASP A C 1
ATOM 1943 O O . ASP A 1 244 ? -17.732 -5.007 33.436 1.00 70.81 244 ASP A O 1
ATOM 1947 N N . PRO A 1 245 ? -17.417 -2.800 33.760 1.00 67.81 245 PRO A N 1
ATOM 1948 C CA . PRO A 1 245 ? -16.248 -2.719 32.906 1.00 67.81 245 PRO A CA 1
ATOM 1949 C C . PRO A 1 245 ? -15.040 -3.466 33.467 1.00 67.81 245 PRO A C 1
ATOM 1951 O O . PRO A 1 245 ? -14.018 -3.503 32.797 1.00 67.81 245 PRO A O 1
ATOM 1954 N N . THR A 1 246 ? -15.087 -4.027 34.677 1.00 68.50 246 THR A N 1
ATOM 1955 C CA . THR A 1 246 ? -13.997 -4.845 35.234 1.00 68.50 246 THR A CA 1
ATOM 1956 C C . THR A 1 246 ? -14.203 -6.335 34.976 1.00 68.50 246 THR A C 1
ATOM 1958 O O . THR A 1 246 ? -13.238 -7.106 34.962 1.00 68.50 246 THR A O 1
ATOM 1961 N N . LEU A 1 247 ? -15.443 -6.740 34.691 1.00 67.06 247 LEU A N 1
ATOM 1962 C CA . LEU A 1 247 ? -15.802 -8.118 34.409 1.00 67.06 247 LEU A CA 1
ATOM 1963 C C . LEU A 1 247 ? -15.402 -8.505 32.979 1.00 67.06 247 LEU A C 1
ATOM 1965 O O . LEU A 1 247 ? -15.923 -7.984 31.988 1.00 67.06 247 LEU A O 1
ATOM 1969 N N . ARG A 1 248 ? -14.500 -9.481 32.862 1.00 63.59 248 ARG A N 1
ATOM 1970 C CA . ARG A 1 248 ? -14.181 -10.114 31.577 1.00 63.59 248 ARG A CA 1
ATOM 1971 C C . ARG A 1 248 ? -15.184 -11.218 31.277 1.00 63.59 248 ARG A C 1
ATOM 1973 O O . ARG A 1 248 ? -15.457 -12.063 32.133 1.00 63.59 248 ARG A O 1
ATOM 1980 N N . LEU A 1 249 ? -15.695 -11.248 30.047 1.00 64.50 249 LEU A N 1
ATOM 1981 C CA . LEU A 1 249 ? -16.458 -12.399 29.582 1.00 64.50 249 LEU A CA 1
ATOM 1982 C C . LEU A 1 249 ? -15.533 -13.617 29.539 1.00 64.50 249 LEU A C 1
ATOM 1984 O O . LEU A 1 249 ? -14.550 -13.648 28.802 1.00 64.50 249 LEU A O 1
ATOM 1988 N N . ALA A 1 250 ? -15.864 -14.643 30.319 1.00 64.56 250 ALA A N 1
ATOM 1989 C CA . ALA A 1 250 ? -15.315 -15.962 30.061 1.00 64.56 250 ALA A CA 1
ATOM 1990 C C . ALA A 1 250 ? -15.915 -16.455 28.732 1.00 64.56 250 ALA A C 1
ATOM 1992 O O . ALA A 1 250 ? -17.142 -16.423 28.606 1.00 64.56 250 ALA A O 1
ATOM 1993 N N . PRO A 1 251 ? -15.119 -16.966 27.775 1.00 64.56 251 PRO A N 1
ATOM 1994 C CA . PRO A 1 251 ? -15.614 -17.464 26.488 1.00 64.56 251 PRO A CA 1
ATOM 1995 C C . PRO A 1 251 ? -16.363 -18.810 26.621 1.00 64.56 251 PRO A C 1
ATOM 1997 O O . PRO A 1 251 ? -16.298 -19.675 25.750 1.00 64.56 251 PRO A O 1
ATOM 2000 N N . LYS A 1 252 ? -17.075 -19.027 27.733 1.00 64.44 252 LYS A N 1
ATOM 2001 C CA . LYS A 1 252 ? -17.881 -20.222 27.977 1.00 64.44 252 LYS A CA 1
ATOM 2002 C C . LYS A 1 252 ? -19.026 -20.261 26.965 1.00 64.44 252 LYS A C 1
ATOM 2004 O O . LYS A 1 252 ? -19.855 -19.362 26.946 1.00 64.44 252 LYS A O 1
ATOM 2009 N N . GLY A 1 253 ? -19.069 -21.319 26.157 1.00 66.69 253 GLY A N 1
ATOM 2010 C CA . GLY A 1 253 ? -20.097 -21.525 25.131 1.00 66.69 253 GLY A CA 1
ATOM 2011 C C . GLY A 1 253 ? -19.680 -21.117 23.715 1.00 66.69 253 GLY A C 1
ATOM 2012 O O . GLY A 1 253 ? -20.368 -21.489 22.769 1.00 66.69 253 GLY A O 1
ATOM 2013 N N . PHE A 1 254 ? -18.537 -20.447 23.540 1.00 67.88 254 PHE A N 1
ATOM 2014 C CA . PHE A 1 254 ? -18.007 -20.110 22.218 1.00 67.88 254 PHE A CA 1
ATOM 2015 C C . PHE A 1 254 ? -17.059 -21.203 21.711 1.00 67.88 254 PHE A C 1
ATOM 2017 O O . PHE A 1 254 ? -16.242 -21.739 22.461 1.00 67.88 254 PHE A O 1
ATOM 2024 N N . LYS A 1 255 ? -17.154 -21.533 20.419 1.00 65.38 255 LYS A N 1
ATOM 2025 C CA . LYS A 1 255 ? -16.190 -22.395 19.721 1.00 65.38 255 LYS A CA 1
ATOM 2026 C C . LYS A 1 255 ? -15.271 -21.511 18.885 1.00 65.38 255 LYS A C 1
ATOM 2028 O O . LYS A 1 255 ? -15.755 -20.769 18.039 1.00 65.38 255 LYS A O 1
ATOM 2033 N N . ALA A 1 256 ? -13.965 -21.605 19.113 1.00 66.88 256 ALA A N 1
ATOM 2034 C CA . ALA A 1 256 ? -12.959 -20.957 18.279 1.00 66.88 256 ALA A CA 1
ATOM 2035 C C . ALA A 1 256 ? -12.333 -21.987 17.327 1.00 66.88 256 ALA A C 1
ATOM 2037 O O . ALA A 1 256 ? -12.078 -23.125 17.722 1.00 66.88 256 ALA A O 1
ATOM 2038 N N . ILE A 1 257 ? -12.078 -21.584 16.084 1.00 62.56 257 ILE A N 1
ATOM 2039 C CA . ILE A 1 257 ? -11.293 -22.344 15.105 1.00 62.56 257 ILE A CA 1
ATOM 2040 C C . ILE A 1 257 ? -10.038 -21.519 14.819 1.00 62.56 257 ILE A C 1
ATOM 2042 O O . ILE A 1 257 ? -10.151 -20.336 14.511 1.00 62.56 257 ILE A O 1
ATOM 2046 N N . GLY A 1 258 ? -8.855 -22.130 14.931 1.00 73.50 258 GLY A N 1
ATOM 2047 C CA . GLY A 1 258 ? -7.573 -21.463 14.690 1.00 73.50 258 GLY A CA 1
ATOM 2048 C C . GLY A 1 258 ? -6.618 -21.547 15.879 1.00 73.50 258 GLY A C 1
ATOM 2049 O O . GLY A 1 258 ? -6.608 -22.531 16.618 1.00 73.50 258 GLY A O 1
ATOM 2050 N N . ASP A 1 259 ? -5.787 -20.520 16.039 1.00 75.44 259 ASP A N 1
ATOM 2051 C CA . ASP A 1 259 ? -4.725 -20.485 17.041 1.00 75.44 259 ASP A CA 1
ATOM 2052 C C . ASP A 1 259 ? -5.264 -20.233 18.464 1.00 75.44 259 ASP A C 1
ATOM 2054 O O . ASP A 1 259 ? -5.680 -19.127 18.823 1.00 75.44 259 ASP A O 1
ATOM 2058 N N . ALA A 1 260 ? -5.215 -21.274 19.298 1.00 71.81 260 ALA A N 1
ATOM 2059 C CA . ALA A 1 260 ? -5.674 -21.226 20.683 1.00 71.81 260 ALA A CA 1
ATOM 2060 C C . ALA A 1 260 ? -4.812 -20.326 21.587 1.00 71.81 260 ALA A C 1
ATOM 2062 O O . ALA A 1 260 ? -5.342 -19.695 22.503 1.00 71.81 260 ALA A O 1
ATOM 2063 N N . GLY A 1 261 ? -3.499 -20.252 21.345 1.00 72.19 261 GLY A N 1
ATOM 2064 C CA . GLY A 1 261 ? -2.588 -19.397 22.106 1.00 72.19 261 GLY A CA 1
ATOM 2065 C C . GLY A 1 261 ? -2.862 -17.924 21.830 1.00 72.19 261 GLY A C 1
ATOM 2066 O O . GLY A 1 261 ? -2.929 -17.117 22.757 1.00 72.19 261 GLY A O 1
ATOM 2067 N N . LEU A 1 262 ? -3.117 -17.598 20.565 1.00 72.25 262 LEU A N 1
ATOM 2068 C CA . LEU A 1 262 ? -3.486 -16.256 20.138 1.00 72.25 262 LEU A CA 1
ATOM 2069 C C . LEU A 1 262 ? -4.846 -15.840 20.693 1.00 72.25 262 LEU A C 1
ATOM 2071 O O . LEU A 1 262 ? -4.978 -14.755 21.250 1.00 72.25 262 LEU A O 1
ATOM 2075 N N . PHE A 1 263 ? -5.843 -16.724 20.623 1.00 73.50 263 PHE A N 1
ATOM 2076 C CA . PHE A 1 263 ? -7.151 -16.473 21.225 1.00 73.50 263 PHE A CA 1
ATOM 2077 C C . PHE A 1 263 ? -7.049 -16.231 22.739 1.00 73.50 263 PHE A C 1
ATOM 2079 O O . PHE A 1 263 ? -7.668 -15.303 23.266 1.00 73.50 263 PHE A O 1
ATOM 2086 N N . ALA A 1 264 ? -6.233 -17.022 23.443 1.00 72.00 264 ALA A N 1
ATOM 2087 C CA . ALA A 1 264 ? -5.991 -16.858 24.874 1.00 72.00 264 ALA A CA 1
ATOM 2088 C C . ALA A 1 264 ? -5.252 -15.551 25.210 1.00 72.00 264 ALA A C 1
ATOM 2090 O O . ALA A 1 264 ? -5.518 -14.953 26.249 1.00 72.00 264 ALA A O 1
ATOM 2091 N N . ASP A 1 265 ? -4.326 -15.100 24.363 1.00 73.06 265 ASP A N 1
ATOM 2092 C CA . ASP A 1 265 ? -3.636 -13.815 24.526 1.00 73.06 265 ASP A CA 1
ATOM 2093 C C . ASP A 1 265 ? -4.589 -12.635 24.278 1.00 73.06 265 ASP A C 1
ATOM 2095 O O . ASP A 1 265 ? -4.682 -11.718 25.095 1.00 73.06 265 ASP A O 1
ATOM 2099 N N . LEU A 1 266 ? -5.392 -12.704 23.214 1.00 69.31 266 LEU A N 1
ATOM 2100 C CA . LEU A 1 266 ? -6.383 -11.683 22.871 1.00 69.31 266 LEU A CA 1
ATOM 2101 C C . LEU A 1 266 ? -7.439 -11.503 23.966 1.00 69.31 266 LEU A C 1
ATOM 2103 O O . LEU A 1 266 ? -7.792 -10.378 24.303 1.00 69.31 266 LEU A O 1
ATOM 2107 N N . SER A 1 267 ? -7.902 -12.600 24.565 1.00 68.00 267 SER A N 1
ATOM 2108 C CA . SER A 1 267 ? -8.861 -12.566 25.678 1.00 68.00 267 SER A CA 1
ATOM 2109 C C . SER A 1 267 ? -8.240 -12.117 27.011 1.00 68.00 267 SER A C 1
ATOM 2111 O O . SER A 1 267 ? -8.959 -11.713 27.927 1.00 68.00 267 SER A O 1
ATOM 2113 N N . LYS A 1 268 ? -6.905 -12.137 27.134 1.00 66.12 268 LYS A N 1
ATOM 2114 C CA . LYS A 1 268 ? -6.174 -11.595 28.292 1.00 66.12 268 LYS A CA 1
ATOM 2115 C C . LYS A 1 268 ? -5.813 -10.118 28.149 1.00 66.12 268 LYS A C 1
ATOM 2117 O O . LYS A 1 268 ? -5.550 -9.484 29.176 1.00 66.12 268 LYS A O 1
ATOM 2122 N N . ARG A 1 269 ? -5.755 -9.583 26.929 1.00 64.94 269 ARG A N 1
ATOM 2123 C CA . ARG A 1 269 ? -5.378 -8.192 26.656 1.00 64.94 269 ARG A CA 1
ATOM 2124 C C . ARG A 1 269 ? -6.590 -7.272 26.716 1.00 64.94 269 ARG A C 1
ATOM 2126 O O . ARG A 1 269 ? -7.628 -7.528 26.115 1.00 64.94 269 ARG A O 1
ATOM 2133 N N . ASP A 1 270 ? -6.421 -6.155 27.411 1.00 62.38 270 ASP A N 1
ATOM 2134 C CA . ASP A 1 270 ? -7.417 -5.093 27.430 1.00 62.38 270 ASP A CA 1
ATOM 2135 C C . ASP A 1 270 ? -7.179 -4.164 26.248 1.00 62.38 270 ASP A C 1
ATOM 2137 O O . ASP A 1 270 ? -6.366 -3.241 26.292 1.00 62.38 270 ASP A O 1
ATOM 2141 N N . TYR A 1 271 ? -7.887 -4.445 25.160 1.00 62.56 271 TYR A N 1
ATOM 2142 C CA . TYR A 1 271 ? -7.938 -3.560 24.000 1.00 62.56 271 TYR A CA 1
ATOM 2143 C C . TYR A 1 271 ? -8.909 -2.388 24.192 1.00 62.56 271 TYR A C 1
ATOM 2145 O O . TYR A 1 271 ? -9.008 -1.523 23.328 1.00 62.56 271 TYR A O 1
ATOM 2153 N N . THR A 1 272 ? -9.606 -2.341 25.325 1.00 57.25 272 THR A N 1
ATOM 2154 C CA . THR A 1 272 ? -10.476 -1.244 25.750 1.00 57.25 272 THR A CA 1
ATOM 2155 C C . THR A 1 272 ? -9.836 -0.609 26.982 1.00 57.25 272 THR A C 1
ATOM 2157 O O . THR A 1 272 ? -9.657 -1.295 27.989 1.00 57.25 272 THR A O 1
ATOM 2160 N N . ASP A 1 273 ? -9.439 0.663 26.900 1.00 57.81 273 ASP A N 1
ATOM 2161 C CA . ASP A 1 273 ? -8.904 1.393 28.055 1.00 57.81 273 ASP A CA 1
ATOM 2162 C C . ASP A 1 273 ? -10.030 2.094 28.819 1.00 57.81 273 ASP A C 1
ATOM 2164 O O . ASP A 1 273 ? -10.945 2.663 28.228 1.00 57.81 273 ASP A O 1
ATOM 2168 N N . ILE A 1 274 ? -9.959 2.020 30.143 1.00 52.97 274 ILE A N 1
ATOM 2169 C CA . ILE A 1 274 ? -10.911 2.640 31.073 1.00 52.97 274 ILE A CA 1
ATOM 2170 C C . ILE A 1 274 ? -10.226 3.168 32.337 1.00 52.97 274 ILE A C 1
ATOM 2172 O O . ILE A 1 274 ? -10.876 3.826 33.141 1.00 52.97 274 ILE A O 1
ATOM 2176 N N . ASN A 1 275 ? -8.929 2.898 32.531 1.00 49.66 275 ASN A N 1
ATOM 2177 C CA . ASN A 1 275 ? -8.269 3.118 33.820 1.00 49.66 275 ASN A CA 1
ATOM 2178 C C . ASN A 1 275 ? -7.041 4.030 33.735 1.00 49.66 275 ASN A C 1
ATOM 2180 O O . ASN A 1 275 ? -6.597 4.515 34.775 1.00 49.66 275 ASN A O 1
ATOM 2184 N N . ASN A 1 276 ? -6.495 4.291 32.541 1.00 57.66 276 ASN A N 1
ATOM 2185 C CA . ASN A 1 276 ? -5.420 5.261 32.373 1.00 57.66 276 ASN A CA 1
ATOM 2186 C C . ASN A 1 276 ? -5.902 6.478 31.567 1.00 57.66 276 ASN A C 1
ATOM 2188 O O . ASN A 1 276 ? -5.747 6.507 30.350 1.00 57.66 276 ASN A O 1
ATOM 2192 N N . PRO A 1 277 ? -6.405 7.547 32.214 1.00 56.34 277 PRO A N 1
ATOM 2193 C CA . PRO A 1 277 ? -6.826 8.762 31.508 1.00 56.34 277 PRO A CA 1
ATOM 2194 C C . PRO A 1 277 ? -5.705 9.455 30.706 1.00 56.34 277 PRO A C 1
ATOM 2196 O O . PRO A 1 277 ? -5.970 10.447 30.033 1.00 56.34 277 PRO A O 1
ATOM 2199 N N . LYS A 1 278 ? -4.457 8.966 30.775 1.00 54.91 278 LYS A N 1
ATOM 2200 C CA . LYS A 1 278 ? -3.315 9.465 30.002 1.00 54.91 278 LYS A CA 1
ATOM 2201 C C . LYS A 1 278 ? -3.040 8.694 28.698 1.00 54.91 278 LYS A C 1
ATOM 2203 O O . LYS A 1 278 ? -2.277 9.216 27.897 1.00 54.91 278 LYS A O 1
ATOM 2208 N N . GLU A 1 279 ? -3.626 7.510 28.470 1.00 59.72 279 GLU A N 1
ATOM 2209 C CA . GLU A 1 279 ? -3.384 6.680 27.264 1.00 59.72 279 GLU A CA 1
ATOM 2210 C C . GLU A 1 279 ? -4.672 6.019 26.710 1.00 59.72 279 GLU A C 1
ATOM 2212 O O . GLU A 1 279 ? -4.734 4.791 26.587 1.00 59.72 279 GLU A O 1
ATOM 2217 N N . PRO A 1 280 ? -5.717 6.800 26.364 1.00 58.62 280 PRO A N 1
ATOM 2218 C CA . PRO A 1 280 ? -6.993 6.242 25.927 1.00 58.62 280 PRO A CA 1
ATOM 2219 C C . PRO A 1 280 ? -6.833 5.393 24.655 1.00 58.62 280 PRO A C 1
ATOM 2221 O O . PRO A 1 280 ? -6.554 5.904 23.569 1.00 58.62 280 PRO A O 1
ATOM 2224 N N . ARG A 1 281 ? -7.082 4.080 24.759 1.00 71.12 281 ARG A N 1
ATOM 2225 C CA . ARG A 1 281 ? -7.145 3.183 23.592 1.00 71.12 281 ARG A CA 1
ATOM 2226 C C . ARG A 1 281 ? -8.431 3.412 22.806 1.00 71.12 281 ARG A C 1
ATOM 2228 O O . ARG A 1 281 ? -9.487 2.868 23.129 1.00 71.12 281 ARG A O 1
ATOM 2235 N N . VAL A 1 282 ? -8.315 4.197 21.741 1.00 76.69 282 VAL A N 1
ATOM 2236 C CA . VAL A 1 282 ? -9.392 4.459 20.782 1.00 76.69 282 VAL A CA 1
ATOM 2237 C C . VAL A 1 282 ? -9.400 3.380 19.700 1.00 76.69 282 VAL A C 1
ATOM 2239 O O . VAL A 1 282 ? -8.377 3.120 19.069 1.00 76.69 282 VAL A O 1
ATOM 2242 N N . TRP A 1 283 ? -10.559 2.773 19.454 1.00 83.50 283 TRP A N 1
ATOM 2243 C CA . TRP A 1 283 ? -10.765 1.903 18.295 1.00 83.50 283 TRP A CA 1
ATOM 2244 C C . TRP A 1 283 ? -11.043 2.740 17.054 1.00 83.50 283 TRP A C 1
ATOM 2246 O O . TRP A 1 283 ? -11.819 3.695 17.104 1.00 83.50 283 TRP A O 1
ATOM 2256 N N . ARG A 1 284 ? -10.405 2.388 15.942 1.00 85.81 284 ARG A N 1
ATOM 2257 C CA . ARG A 1 284 ? -10.455 3.130 14.683 1.00 85.81 284 ARG A CA 1
ATOM 2258 C C . ARG A 1 284 ? -11.019 2.261 13.565 1.00 85.81 284 ARG A C 1
ATOM 2260 O O . ARG A 1 284 ? -10.761 1.057 13.520 1.00 85.81 284 ARG A O 1
ATOM 2267 N N . LEU A 1 285 ? -11.772 2.888 12.663 1.00 88.75 285 LEU A N 1
ATOM 2268 C CA . LEU A 1 285 ? -12.230 2.281 11.416 1.00 88.75 285 LEU A CA 1
ATOM 2269 C C . LEU A 1 285 ? -11.103 2.316 10.384 1.00 88.75 285 LEU A C 1
ATOM 2271 O O . LEU A 1 285 ? -10.705 3.395 9.952 1.00 88.75 285 LEU A O 1
ATOM 2275 N N . LEU A 1 286 ? -10.618 1.147 9.970 1.00 90.44 286 LEU A N 1
ATOM 2276 C CA . LEU A 1 286 ? -9.643 1.027 8.885 1.00 90.44 286 LEU A CA 1
ATOM 2277 C C . LEU A 1 286 ? -10.320 1.086 7.518 1.00 90.44 286 LEU A C 1
ATOM 2279 O O . LEU A 1 286 ? -9.881 1.803 6.624 1.00 90.44 286 LEU A O 1
ATOM 2283 N N . LEU A 1 287 ? -11.366 0.280 7.343 1.00 89.94 287 LEU A N 1
ATOM 2284 C CA . LEU A 1 287 ? -12.062 0.111 6.075 1.00 89.94 287 LEU A CA 1
ATOM 2285 C C . LEU A 1 287 ? -13.455 -0.466 6.325 1.00 89.94 287 LEU A C 1
ATOM 2287 O O . LEU A 1 287 ? -13.626 -1.337 7.175 1.00 89.94 287 LEU A O 1
ATOM 2291 N N . GLU A 1 288 ? -14.427 -0.035 5.533 1.00 88.75 288 GLU A N 1
ATOM 2292 C CA . GLU A 1 288 ? -15.727 -0.688 5.407 1.00 88.75 288 GLU A CA 1
ATOM 2293 C C . GLU A 1 288 ? -15.953 -1.024 3.930 1.00 88.75 288 GLU A C 1
ATOM 2295 O O . GLU A 1 288 ? -16.006 -0.125 3.086 1.00 88.75 288 GLU A O 1
ATOM 2300 N N . ARG A 1 289 ? -16.011 -2.317 3.585 1.00 85.31 289 ARG A N 1
ATOM 2301 C CA . ARG A 1 289 ? -16.232 -2.757 2.197 1.00 85.31 289 ARG A CA 1
ATOM 2302 C C . ARG A 1 289 ? -16.771 -4.179 2.126 1.00 85.31 289 ARG A C 1
ATOM 2304 O O . ARG A 1 289 ? -16.402 -5.019 2.937 1.00 85.31 289 ARG A O 1
ATOM 2311 N N . GLY A 1 290 ? -17.629 -4.454 1.144 1.00 79.81 290 GLY A N 1
ATOM 2312 C CA . GLY A 1 290 ? -18.120 -5.811 0.874 1.00 79.81 290 GLY A CA 1
ATOM 2313 C C . GLY A 1 290 ? -18.833 -6.470 2.061 1.00 79.81 290 GLY A C 1
ATOM 2314 O O . GLY A 1 290 ? -18.636 -7.657 2.294 1.00 79.81 290 GLY A O 1
ATOM 2315 N N . ASN A 1 291 ? -19.625 -5.707 2.825 1.00 85.00 291 ASN A N 1
ATOM 2316 C CA . ASN A 1 291 ? -20.263 -6.126 4.084 1.00 85.00 291 ASN A CA 1
ATOM 2317 C C . ASN A 1 291 ? -19.276 -6.480 5.211 1.00 85.00 291 ASN A C 1
ATOM 2319 O O . ASN A 1 291 ? -19.652 -7.172 6.152 1.00 85.00 291 ASN A O 1
ATOM 2323 N N . TRP A 1 292 ? -18.030 -6.015 5.148 1.00 86.62 292 TRP A N 1
ATOM 2324 C CA . TRP A 1 292 ? -17.043 -6.177 6.212 1.00 86.62 292 TRP A CA 1
ATOM 2325 C C . TRP A 1 292 ? -16.638 -4.830 6.791 1.00 86.62 292 TRP A C 1
ATOM 2327 O O . TRP A 1 292 ? -16.375 -3.879 6.054 1.00 86.62 292 TRP A O 1
ATOM 2337 N N . ILE A 1 293 ? -16.550 -4.775 8.117 1.00 87.44 293 ILE A N 1
ATOM 2338 C CA . ILE A 1 293 ? -16.033 -3.638 8.875 1.00 87.44 293 ILE A CA 1
ATOM 2339 C C . ILE A 1 293 ? -14.703 -4.068 9.490 1.00 87.44 293 ILE A C 1
ATOM 2341 O O . ILE A 1 293 ? -14.664 -5.003 10.286 1.00 87.44 293 ILE A O 1
ATOM 2345 N N . TYR A 1 294 ? -13.621 -3.384 9.130 1.00 89.69 294 TYR A N 1
ATOM 2346 C CA . TYR A 1 294 ? -12.280 -3.622 9.654 1.00 89.69 294 TYR A CA 1
ATOM 2347 C C . TYR A 1 294 ? -11.957 -2.564 10.706 1.00 89.69 294 TYR A C 1
ATOM 2349 O O . TYR A 1 294 ? -11.843 -1.377 10.397 1.00 89.69 294 TYR A O 1
ATOM 2357 N N . LEU A 1 295 ? -11.804 -2.997 11.952 1.00 88.25 295 LEU A N 1
ATOM 2358 C CA . LEU A 1 295 ? -11.505 -2.162 13.108 1.00 88.25 295 LEU A CA 1
ATOM 2359 C C . LEU A 1 295 ? -10.136 -2.517 13.678 1.00 88.25 295 LEU A C 1
ATOM 2361 O O . LEU A 1 295 ? -9.712 -3.668 13.620 1.00 88.25 295 LEU A O 1
ATOM 2365 N N . PHE A 1 296 ? -9.459 -1.557 14.294 1.00 88.69 296 PHE A N 1
ATOM 2366 C CA . PHE A 1 296 ? -8.238 -1.832 15.047 1.00 88.69 296 PHE A CA 1
ATOM 2367 C C . PHE A 1 296 ? -8.109 -0.890 16.249 1.00 88.69 296 PHE A C 1
ATOM 2369 O O . PHE A 1 296 ? -8.592 0.244 16.201 1.00 88.69 296 PHE A O 1
ATOM 2376 N N . PRO A 1 297 ? -7.462 -1.325 17.340 1.00 85.94 297 PRO A N 1
ATOM 2377 C CA . PRO A 1 297 ? -7.136 -0.447 18.451 1.00 85.94 297 PRO A CA 1
ATOM 2378 C C . PRO A 1 297 ? -5.916 0.406 18.086 1.00 85.94 297 PRO A C 1
ATOM 2380 O O . PRO A 1 297 ? -4.902 -0.123 17.623 1.00 85.94 297 PRO A O 1
ATOM 2383 N N . ALA A 1 298 ? -5.993 1.715 18.323 1.00 86.19 298 ALA A N 1
ATOM 2384 C CA . ALA A 1 298 ? -4.860 2.609 18.128 1.00 86.19 298 ALA A CA 1
ATOM 2385 C C . ALA A 1 298 ? -3.656 2.174 18.985 1.00 86.19 298 ALA A C 1
ATOM 2387 O O . ALA A 1 298 ? -3.796 1.751 20.138 1.00 86.19 298 ALA A O 1
ATOM 2388 N N . LEU A 1 299 ? -2.462 2.278 18.406 1.00 86.81 299 LEU A N 1
ATOM 2389 C CA . LEU A 1 299 ? -1.200 2.043 19.093 1.00 86.81 299 LEU A CA 1
ATOM 2390 C C . LEU A 1 299 ? -0.889 3.215 20.020 1.00 86.81 299 LEU A C 1
ATOM 2392 O O . LEU A 1 299 ? -0.902 4.371 19.584 1.00 86.81 299 LEU A O 1
ATOM 2396 N N . THR A 1 300 ? -0.516 2.903 21.263 1.00 83.06 300 THR A N 1
ATOM 2397 C CA . THR A 1 300 ? -0.102 3.931 22.224 1.00 83.06 300 THR A CA 1
ATOM 2398 C C . THR A 1 300 ? 1.188 4.612 21.783 1.00 83.06 300 THR A C 1
ATOM 2400 O O . THR A 1 300 ? 1.962 4.064 20.988 1.00 83.06 300 THR A O 1
ATOM 2403 N N . THR A 1 301 ? 1.458 5.799 22.325 1.00 81.81 301 THR A N 1
ATOM 2404 C CA . THR A 1 301 ? 2.690 6.547 22.024 1.00 81.81 301 THR A CA 1
ATOM 2405 C C . THR A 1 301 ? 3.960 5.714 22.281 1.00 81.81 301 THR A C 1
ATOM 2407 O O . THR A 1 301 ? 4.905 5.768 21.495 1.00 81.81 301 THR A O 1
ATOM 2410 N N . GLU A 1 302 ? 3.979 4.876 23.323 1.00 81.81 302 GLU A N 1
ATOM 2411 C CA . GLU A 1 302 ? 5.099 3.963 23.594 1.00 81.81 302 GLU A CA 1
ATOM 2412 C C . GLU A 1 302 ? 5.182 2.811 22.582 1.00 81.81 302 GLU A C 1
ATOM 2414 O O . GLU A 1 302 ? 6.264 2.502 22.084 1.00 81.81 302 GLU A O 1
ATOM 2419 N N . GLN A 1 303 ? 4.048 2.204 22.214 1.00 83.81 303 GLN A N 1
ATOM 2420 C CA . GLN A 1 303 ? 4.013 1.132 21.212 1.00 83.81 303 GLN A CA 1
ATOM 2421 C C . GLN A 1 303 ? 4.464 1.632 19.838 1.00 83.81 303 GLN A C 1
ATOM 2423 O O . GLN A 1 303 ? 5.181 0.928 19.131 1.00 83.81 303 GLN A O 1
ATOM 2428 N N . GLN A 1 304 ? 4.121 2.869 19.481 1.00 84.00 304 GLN A N 1
ATOM 2429 C CA . GLN A 1 304 ? 4.563 3.485 18.234 1.00 84.00 304 GLN A CA 1
ATOM 2430 C C . GLN A 1 304 ? 6.077 3.679 18.150 1.00 84.00 304 GLN A C 1
ATOM 2432 O O . GLN A 1 304 ? 6.576 3.832 17.036 1.00 84.00 304 GLN A O 1
ATOM 2437 N N . LYS A 1 305 ? 6.832 3.661 19.259 1.00 85.56 305 LYS A N 1
ATOM 2438 C CA . LYS A 1 305 ? 8.303 3.735 19.209 1.00 85.56 305 LYS A CA 1
ATOM 2439 C C . LYS A 1 305 ? 8.917 2.460 18.633 1.00 85.56 305 LYS A C 1
ATOM 2441 O O . LYS A 1 305 ? 9.947 2.540 17.963 1.00 85.56 305 LYS A O 1
ATOM 2446 N N . ASP A 1 306 ? 8.279 1.305 18.823 1.00 87.50 306 ASP A N 1
ATOM 2447 C CA . ASP A 1 306 ? 8.747 0.044 18.249 1.00 87.50 306 ASP A CA 1
ATOM 2448 C C . ASP A 1 306 ? 8.456 0.001 16.732 1.00 87.50 306 ASP A C 1
ATOM 2450 O O . ASP A 1 306 ? 7.295 0.013 16.312 1.00 87.50 306 ASP A O 1
ATOM 2454 N N . PRO A 1 307 ? 9.484 -0.085 15.862 1.00 83.50 307 PRO A N 1
ATOM 2455 C CA . PRO A 1 307 ? 9.288 -0.172 14.415 1.00 83.50 307 PRO A CA 1
ATOM 2456 C C . PRO A 1 307 ? 8.532 -1.432 13.963 1.00 83.50 307 PRO A C 1
ATOM 2458 O O . PRO A 1 307 ? 8.052 -1.469 12.824 1.00 83.50 307 PRO A O 1
ATOM 2461 N N . LYS A 1 308 ? 8.424 -2.459 14.812 1.00 85.88 308 LYS A N 1
ATOM 2462 C CA . LYS A 1 308 ? 7.704 -3.710 14.540 1.00 85.88 308 LYS A CA 1
ATOM 2463 C C . LYS A 1 308 ? 6.305 -3.756 15.148 1.00 85.88 308 LYS A C 1
ATOM 2465 O O . LYS A 1 308 ? 5.564 -4.672 14.809 1.00 85.88 308 LYS A O 1
ATOM 2470 N N . ALA A 1 309 ? 5.916 -2.787 15.976 1.00 85.56 309 ALA A N 1
ATOM 2471 C CA . ALA A 1 309 ? 4.569 -2.756 16.533 1.00 85.56 309 ALA A CA 1
ATOM 2472 C C . ALA A 1 309 ? 3.534 -2.628 15.415 1.00 85.56 309 ALA A C 1
ATOM 2474 O O . ALA A 1 309 ? 3.641 -1.736 14.569 1.00 85.56 309 ALA A O 1
ATOM 2475 N N . ARG A 1 310 ? 2.554 -3.533 15.411 1.00 85.94 310 ARG A N 1
ATOM 2476 C CA . ARG A 1 310 ? 1.393 -3.536 14.516 1.00 85.94 310 ARG A CA 1
ATOM 2477 C C . ARG A 1 310 ? 0.133 -3.752 15.352 1.00 85.94 310 ARG A C 1
ATOM 2479 O O . ARG A 1 310 ? 0.169 -4.594 16.256 1.00 85.94 310 ARG A O 1
ATOM 2486 N N . PRO A 1 311 ? -0.952 -3.003 15.104 1.00 87.00 311 PRO A N 1
ATOM 2487 C CA . PRO A 1 311 ? -2.206 -3.249 15.791 1.00 87.00 311 PRO A CA 1
ATOM 2488 C C . PRO A 1 311 ? -2.877 -4.502 15.202 1.00 87.00 311 PRO A C 1
ATOM 2490 O O . PRO A 1 311 ? -2.795 -4.717 13.991 1.00 87.00 311 PRO A O 1
ATOM 2493 N N . PRO A 1 312 ? -3.542 -5.335 16.020 1.00 84.69 312 PRO A N 1
ATOM 2494 C CA . PRO A 1 312 ? -4.375 -6.406 15.491 1.00 84.69 312 PRO A CA 1
ATOM 2495 C C . PRO A 1 312 ? -5.591 -5.807 14.781 1.00 84.69 312 PRO A C 1
ATOM 2497 O O . PRO A 1 312 ? -6.195 -4.855 15.280 1.00 84.69 312 PRO A O 1
ATOM 2500 N N . VAL A 1 313 ? -5.978 -6.389 13.649 1.00 87.06 313 VAL A N 1
ATOM 2501 C CA . VAL A 1 313 ? -7.199 -5.987 12.939 1.00 87.06 313 VAL A CA 1
ATOM 2502 C C . VAL A 1 313 ? -8.317 -6.965 13.238 1.00 87.06 313 VAL A C 1
ATOM 2504 O O . VAL A 1 313 ? -8.131 -8.173 13.139 1.00 87.06 313 VAL A O 1
ATOM 2507 N N . MET A 1 314 ? -9.480 -6.423 13.565 1.00 83.31 314 MET A N 1
ATOM 2508 C CA . MET A 1 314 ? -10.735 -7.121 13.769 1.00 83.31 314 MET A CA 1
ATOM 2509 C C . MET A 1 314 ? -11.645 -6.871 12.565 1.00 83.31 314 MET A C 1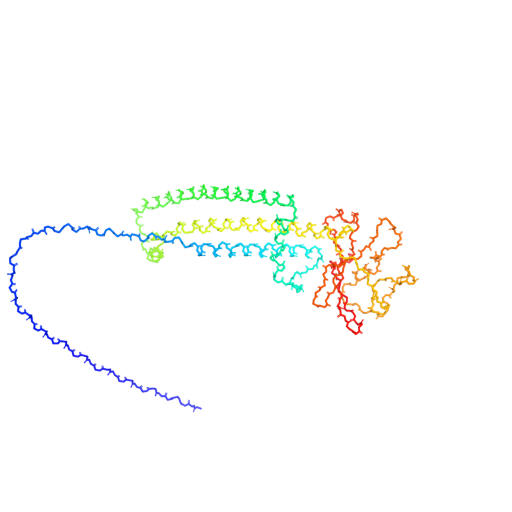
ATOM 2511 O O . MET A 1 314 ? -12.080 -5.745 12.347 1.00 83.31 314 MET A O 1
ATOM 251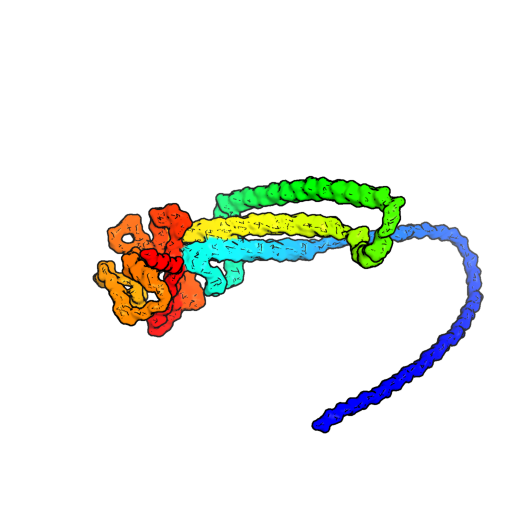5 N N . ALA A 1 315 ? -11.940 -7.908 11.790 1.00 84.19 315 ALA A N 1
ATOM 2516 C CA . ALA A 1 315 ? -12.925 -7.865 10.720 1.00 84.19 315 ALA A CA 1
ATOM 2517 C C . ALA A 1 315 ? -14.254 -8.436 11.222 1.00 84.19 315 ALA A C 1
ATOM 2519 O O . ALA A 1 315 ? -14.301 -9.552 11.744 1.00 84.19 315 ALA A O 1
ATOM 2520 N N . ILE A 1 316 ? -15.319 -7.659 11.059 1.00 81.38 316 ILE A N 1
ATOM 2521 C CA . ILE A 1 316 ? -16.677 -7.997 11.477 1.00 81.38 316 ILE A CA 1
ATOM 2522 C C . ILE A 1 316 ? -17.544 -8.039 10.230 1.00 81.38 316 ILE A C 1
ATOM 2524 O O . ILE A 1 316 ? -17.637 -7.047 9.504 1.00 81.38 316 ILE A O 1
ATOM 2528 N N . GLN A 1 317 ? -18.192 -9.174 9.990 1.00 81.19 317 GLN A N 1
ATOM 2529 C CA . GLN A 1 317 ? -19.187 -9.255 8.932 1.00 81.19 317 GLN A CA 1
ATOM 2530 C C . GLN A 1 317 ? -20.466 -8.531 9.366 1.00 81.19 317 GLN A C 1
ATOM 2532 O O . GLN A 1 317 ? -21.037 -8.825 10.419 1.00 81.19 317 GLN A O 1
ATOM 2537 N N . GLN A 1 318 ? -20.940 -7.601 8.541 1.00 74.81 318 GLN A N 1
ATOM 2538 C CA . GLN A 1 318 ? -22.262 -7.012 8.682 1.00 74.81 318 GLN A CA 1
ATOM 2539 C C . GLN A 1 318 ? -23.305 -8.113 8.498 1.00 74.81 318 GLN A C 1
ATOM 2541 O O . GLN A 1 318 ? -23.399 -8.742 7.445 1.00 74.81 318 GLN A O 1
ATOM 2546 N N . SER A 1 319 ? -24.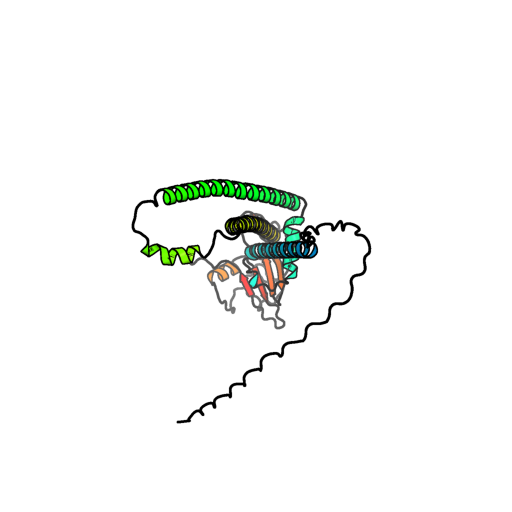086 -8.344 9.546 1.00 68.31 319 SER A N 1
ATOM 2547 C CA . SER A 1 319 ? -25.122 -9.367 9.584 1.00 68.31 319 SER A CA 1
ATOM 2548 C C . SER A 1 319 ? -26.456 -8.727 9.923 1.00 68.31 319 SER A C 1
ATOM 2550 O O . SER A 1 319 ? -26.559 -7.956 10.877 1.00 68.31 319 SER A O 1
ATOM 2552 N N . GLN A 1 320 ? -27.485 -9.056 9.141 1.00 58.97 320 GLN A N 1
ATOM 2553 C CA . GLN A 1 320 ? -28.860 -8.633 9.414 1.00 58.97 320 GLN A CA 1
ATOM 2554 C C . GLN A 1 320 ? -29.533 -9.506 10.487 1.00 58.97 320 GLN A C 1
ATOM 2556 O O . GLN A 1 320 ? -30.507 -9.075 11.097 1.00 58.97 320 GLN A O 1
ATOM 2561 N N . SER A 1 321 ? -29.016 -10.716 10.736 1.00 58.59 321 SER A N 1
ATOM 2562 C CA . SER A 1 321 ? -29.593 -11.712 11.652 1.00 58.59 321 SER A CA 1
ATOM 2563 C C . SER A 1 321 ? -28.920 -11.767 13.028 1.00 58.59 321 SER A C 1
ATOM 2565 O O . SER A 1 321 ? -29.396 -12.480 13.905 1.00 58.59 321 SER A O 1
ATOM 2567 N N . GLY A 1 322 ? -27.849 -10.996 13.250 1.00 53.28 322 GLY A N 1
ATOM 2568 C CA . GLY A 1 322 ? -27.162 -10.890 14.543 1.00 53.28 322 GLY A CA 1
ATOM 2569 C C . GLY A 1 322 ? -25.983 -11.849 14.740 1.00 53.28 322 GLY A C 1
ATOM 2570 O O . GLY A 1 322 ? -25.185 -11.615 15.645 1.00 53.28 322 GLY A O 1
ATOM 2571 N N . ASP A 1 323 ? -25.819 -12.848 13.869 1.00 56.88 323 ASP A N 1
ATOM 2572 C CA . ASP A 1 323 ? -24.646 -13.728 13.853 1.00 56.88 323 ASP A CA 1
ATOM 2573 C C . ASP A 1 323 ? -23.459 -12.991 13.221 1.00 56.88 323 ASP A C 1
ATOM 2575 O O . ASP A 1 323 ? -23.482 -12.691 12.027 1.00 56.88 323 ASP A O 1
ATOM 2579 N N . GLN A 1 324 ? -22.437 -12.662 14.012 1.00 63.19 324 GLN A N 1
ATOM 2580 C CA . GLN A 1 324 ? -21.261 -11.922 13.549 1.00 63.19 324 GLN A CA 1
ATOM 2581 C C . GLN A 1 324 ? -20.056 -12.855 13.421 1.00 63.19 324 GLN A C 1
ATOM 2583 O O . GLN A 1 324 ? -19.599 -13.444 14.401 1.00 63.19 324 GLN A O 1
ATOM 2588 N N . LEU A 1 325 ? -19.510 -12.971 12.208 1.00 54.91 325 LEU A N 1
ATOM 2589 C CA . LEU A 1 325 ? -18.216 -13.613 11.997 1.00 54.91 325 LEU A CA 1
ATOM 2590 C C . LEU A 1 325 ? -17.109 -12.619 12.350 1.00 54.91 325 LEU A C 1
ATOM 2592 O O . LEU A 1 325 ? -17.009 -11.549 11.748 1.00 54.91 325 LEU A O 1
ATOM 2596 N N . LEU A 1 326 ? -16.292 -13.001 13.330 1.00 59.41 326 LEU A N 1
ATOM 2597 C CA . LEU A 1 326 ? -15.151 -12.235 13.804 1.00 59.41 326 LEU A CA 1
ATOM 2598 C C . LEU A 1 326 ? -13.856 -12.874 13.305 1.00 59.41 326 LEU A C 1
ATOM 2600 O O . LEU A 1 326 ? -13.523 -13.989 13.707 1.00 59.41 326 LEU A O 1
ATOM 2604 N N . ILE A 1 327 ? -13.114 -12.165 12.460 1.00 57.53 327 ILE A N 1
ATOM 2605 C CA . ILE A 1 327 ? -11.779 -12.584 12.020 1.00 57.53 327 ILE A CA 1
ATOM 2606 C C . ILE A 1 327 ? -10.772 -11.612 12.613 1.00 57.53 327 ILE A C 1
ATOM 2608 O O . ILE A 1 327 ? -10.950 -10.401 12.527 1.00 57.53 327 ILE A O 1
ATOM 2612 N N . ILE A 1 328 ? -9.715 -12.136 13.224 1.00 61.91 328 ILE A N 1
ATOM 2613 C CA . ILE A 1 328 ? -8.651 -11.314 13.794 1.00 61.91 328 ILE A CA 1
ATOM 2614 C C . ILE A 1 328 ? -7.377 -11.640 13.030 1.00 61.91 328 ILE A C 1
ATOM 2616 O O . ILE A 1 328 ? -7.032 -12.814 12.911 1.00 61.91 328 ILE A O 1
ATOM 2620 N N . SER A 1 329 ? -6.686 -10.614 12.533 1.00 62.16 329 SER A N 1
ATOM 2621 C CA . SER A 1 329 ? -5.373 -10.749 11.891 1.00 62.16 329 SER A CA 1
ATOM 2622 C C . SER A 1 329 ? -4.258 -10.362 12.870 1.00 62.16 329 SER A C 1
ATOM 2624 O O . SER A 1 329 ? -4.022 -9.171 13.100 1.00 62.16 329 SER A O 1
ATOM 2626 N N . PRO A 1 330 ? -3.658 -11.349 13.559 1.00 62.91 330 PRO A N 1
ATOM 2627 C CA . PRO A 1 330 ? -2.287 -11.242 14.053 1.00 62.91 330 PRO A CA 1
ATOM 2628 C C . PRO A 1 330 ? -1.385 -12.359 13.496 1.00 62.91 330 PRO A C 1
ATOM 2630 O O . PRO A 1 330 ? -1.856 -13.396 13.024 1.00 62.91 330 PRO A O 1
ATOM 2633 N N . GLU A 1 331 ? -0.068 -12.196 13.656 1.00 62.41 331 GLU A N 1
ATOM 2634 C CA . GLU A 1 331 ? 0.887 -13.299 13.497 1.00 62.41 331 GLU A CA 1
ATOM 2635 C C . GLU A 1 331 ? 0.499 -14.489 14.403 1.00 62.41 331 GLU A C 1
ATOM 2637 O O . GLU A 1 331 ? 0.112 -14.269 15.559 1.00 62.41 331 GLU A O 1
ATOM 2642 N N . PRO A 1 332 ? 0.631 -15.743 13.924 1.00 61.59 332 PRO A N 1
ATOM 2643 C CA . PRO A 1 332 ? 0.382 -16.925 14.739 1.00 61.59 332 PRO A CA 1
ATOM 2644 C C . PRO A 1 332 ? 1.193 -16.889 16.036 1.00 61.59 332 PRO A C 1
ATOM 2646 O O . PRO A 1 332 ? 2.354 -16.462 16.059 1.00 61.59 332 PRO A O 1
ATOM 2649 N N . SER A 1 333 ? 0.599 -17.372 17.121 1.00 63.62 333 SER A N 1
ATOM 2650 C CA . SER A 1 333 ? 1.308 -17.569 18.372 1.00 63.62 333 SER A CA 1
ATOM 2651 C C . SER A 1 333 ? 2.488 -18.510 18.145 1.00 63.62 333 SER A C 1
ATOM 2653 O O . SER A 1 333 ? 2.429 -19.503 17.412 1.00 63.62 333 SER A O 1
ATOM 2655 N N . LYS A 1 334 ? 3.622 -18.170 18.757 1.00 69.94 334 LYS A N 1
ATOM 2656 C CA . LYS A 1 334 ? 4.779 -19.059 18.719 1.00 69.94 334 LYS A CA 1
ATOM 2657 C C . LYS A 1 334 ? 4.445 -20.286 19.567 1.00 69.94 334 LYS A C 1
ATOM 2659 O O . LYS A 1 334 ? 3.976 -20.100 20.693 1.00 69.94 334 LYS A O 1
ATOM 2664 N N . PRO A 1 335 ? 4.709 -21.511 19.081 1.00 53.75 335 PRO A N 1
ATOM 2665 C CA . PRO A 1 335 ? 4.525 -22.701 19.897 1.00 53.75 335 PRO A CA 1
ATOM 2666 C C . PRO A 1 335 ? 5.345 -22.550 21.181 1.00 53.75 335 PRO A C 1
ATOM 2668 O O . PRO A 1 335 ? 6.495 -22.096 21.134 1.00 53.75 335 PRO A O 1
ATOM 2671 N N . SER A 1 336 ? 4.744 -22.883 22.327 1.00 53.81 336 SER A N 1
ATOM 2672 C CA . SER A 1 336 ? 5.475 -22.929 23.593 1.00 53.81 336 SER A CA 1
ATOM 2673 C C . SER A 1 336 ? 6.651 -23.886 23.419 1.00 53.81 336 SER A C 1
ATOM 2675 O O . SER A 1 336 ? 6.437 -25.042 23.048 1.00 53.81 336 SER A O 1
ATOM 2677 N N . LYS A 1 337 ? 7.872 -23.388 23.621 1.00 41.16 337 LYS A N 1
ATOM 2678 C CA . LYS A 1 337 ? 9.056 -24.247 23.680 1.00 41.16 337 LYS A CA 1
ATOM 2679 C C . LYS A 1 337 ? 8.993 -25.178 24.876 1.00 41.16 337 LYS A C 1
ATOM 2681 O O . LYS A 1 337 ? 8.516 -24.710 25.935 1.00 41.16 337 LYS A O 1
#

Secondary structure (DSSP, 8-state):
--PPPPPPPPPPPPPPPPPPPPPPPPP-PPP--PPP---PPP-----------HHHHHHHHHHHHHHHHHHHHHHHHHHHHHHTT--GGGS---TTHHHHHHHHHHHSSHHHHHHHHHHHHHHHHHHHHHHHHHHHHHHHHHHHHHHHHHHHHHSTTS---TTTHHHHHHHHSS-TTSSSHHHHHHHHHHHHHHHHHHHHHHHHHHHHHHHHHHHHHTBTT--SPB------TTT-SSSB-SS-TTPBPP-TTPPP-S-HHHHHHHHHS--S--S-TTS---EEEEEEETTEEEEEEPBPTTGGGSTT--PPEEEEE--SSS---EEEE-PPPPPP-

pLDDT: mean 73.26, std 17.22, range [38.72, 96.38]

Sequence (337 aa):
MTAFPQPTPQPTPPPTPPPTPQPAPPPNPQPTTPNPQPTTPNPQPTTPNPEPNILGNFASIVGLLGTALFFTGWIYRWSYFYYFQLEVMTLDLPVESFFIVPIQVFLADPWTILKSLLALLLTALAIYHTLWVFDIVNRKISAIVNWTIIRFSSSARVTRISWFYHPLMSWQQFNINRFNSIKLVRSLVNEIIIVSLVLVMLFWSARYQGIADARGDAGENSSLPAVALIAKQDNIALGRKLDDPTLRLAPKGFKAIGDAGLFADLSKRDYTDINNPKEPRVWRLLLERGNWIYLFPALTTEQQKDPKARPPVMAIQQSQSGDQLLIISPEPSKPSK

Radius of gyration: 38.55 Å; chains: 1; bounding box: 77×78×126 Å